Protein AF-U2JGI6-F1 (afdb_monomer_lite)

Structure (mmCIF, N/CA/C/O backbone):
data_AF-U2JGI6-F1
#
_entry.id   AF-U2JGI6-F1
#
loop_
_atom_site.group_PDB
_atom_site.id
_atom_site.type_symbol
_atom_site.label_atom_id
_atom_site.label_alt_id
_atom_site.label_comp_id
_atom_site.label_asym_id
_atom_site.label_entity_id
_atom_site.label_seq_id
_atom_site.pdbx_PDB_ins_code
_atom_site.Cartn_x
_atom_site.Cartn_y
_atom_site.Cartn_z
_atom_site.occupancy
_atom_site.B_iso_or_equiv
_atom_site.auth_seq_id
_atom_site.auth_comp_id
_atom_site.auth_asym_id
_atom_site.auth_atom_id
_atom_site.pdbx_PDB_model_num
ATOM 1 N N . MET A 1 1 ? 31.304 -10.655 -12.524 1.00 48.91 1 MET A N 1
ATOM 2 C CA . MET A 1 1 ? 30.645 -11.456 -13.574 1.00 48.91 1 MET A CA 1
ATOM 3 C C . MET A 1 1 ? 31.408 -12.776 -13.643 1.00 48.91 1 MET A C 1
ATOM 5 O O . MET A 1 1 ? 32.606 -12.716 -13.879 1.00 48.91 1 MET A O 1
ATOM 9 N N . ASN A 1 2 ? 30.787 -13.899 -13.256 1.00 45.78 2 ASN A N 1
ATOM 10 C CA . ASN A 1 2 ? 31.446 -15.215 -13.112 1.00 45.78 2 ASN A CA 1
ATOM 11 C C . ASN A 1 2 ? 32.119 -15.666 -14.423 1.00 45.78 2 ASN A C 1
ATOM 13 O O . ASN A 1 2 ? 31.578 -15.395 -15.493 1.00 45.78 2 ASN A O 1
ATOM 17 N N . ASP A 1 3 ? 33.240 -16.391 -14.326 1.00 56.19 3 ASP A N 1
ATOM 18 C CA . ASP A 1 3 ? 34.101 -16.811 -15.451 1.00 56.19 3 ASP A CA 1
ATOM 19 C C . ASP A 1 3 ? 33.355 -17.510 -16.606 1.00 56.19 3 ASP A C 1
ATOM 21 O O . ASP A 1 3 ? 33.698 -17.322 -17.769 1.00 56.19 3 ASP A O 1
ATOM 25 N N . ILE A 1 4 ? 32.246 -18.197 -16.317 1.00 52.03 4 ILE A N 1
ATOM 26 C CA . ILE A 1 4 ? 31.387 -18.854 -17.321 1.00 52.03 4 ILE A CA 1
ATOM 27 C C . ILE A 1 4 ? 30.806 -17.858 -18.343 1.00 52.03 4 ILE A C 1
ATOM 29 O O . ILE A 1 4 ? 30.692 -18.174 -19.526 1.00 52.03 4 ILE A O 1
ATOM 33 N N . PHE A 1 5 ? 30.456 -16.641 -17.916 1.00 56.78 5 PHE A N 1
ATOM 34 C CA . PHE A 1 5 ? 29.935 -15.619 -18.829 1.00 56.78 5 PHE A CA 1
ATOM 35 C C . PHE A 1 5 ? 31.037 -15.004 -19.696 1.00 56.78 5 PHE A C 1
ATOM 37 O O . PHE A 1 5 ? 30.767 -14.614 -20.828 1.00 56.78 5 PHE A O 1
ATOM 44 N N . ARG A 1 6 ? 32.282 -14.940 -19.204 1.00 59.41 6 ARG A N 1
ATOM 45 C CA . ARG A 1 6 ? 33.406 -14.392 -19.978 1.00 59.41 6 ARG A CA 1
ATOM 46 C C . ARG A 1 6 ? 33.794 -15.304 -21.135 1.00 59.41 6 ARG A C 1
ATOM 48 O O . ARG A 1 6 ? 33.971 -14.814 -22.246 1.00 59.41 6 ARG A O 1
ATOM 55 N N . ASP A 1 7 ? 33.850 -16.611 -20.897 1.00 66.38 7 ASP A N 1
ATOM 56 C CA . ASP A 1 7 ? 34.181 -17.584 -21.943 1.00 66.38 7 ASP A CA 1
ATOM 57 C C . ASP A 1 7 ? 33.092 -17.665 -23.021 1.00 66.38 7 ASP A C 1
ATOM 59 O O . ASP A 1 7 ? 33.406 -17.742 -24.208 1.00 66.38 7 ASP A O 1
ATOM 63 N N . PHE A 1 8 ? 31.817 -17.558 -22.629 1.00 67.56 8 PHE A N 1
ATOM 64 C CA . PHE A 1 8 ? 30.694 -17.480 -23.566 1.00 67.56 8 PHE A CA 1
ATOM 65 C C . PHE A 1 8 ? 30.725 -16.206 -24.419 1.00 67.56 8 PHE A C 1
ATOM 67 O O . PHE A 1 8 ? 30.423 -16.259 -25.605 1.00 67.56 8 PHE A O 1
ATOM 74 N N . LEU A 1 9 ? 31.101 -15.058 -23.852 1.00 66.50 9 LEU A N 1
ATOM 75 C CA . LEU A 1 9 ? 31.111 -13.796 -24.594 1.00 66.50 9 LEU A CA 1
ATOM 76 C C . LEU A 1 9 ? 32.284 -13.687 -25.581 1.00 66.50 9 LEU A C 1
ATOM 78 O O . LEU A 1 9 ? 32.187 -12.954 -26.560 1.00 66.50 9 LEU A O 1
ATOM 82 N N . ASN A 1 10 ? 33.375 -14.432 -25.379 1.00 74.38 10 ASN A N 1
ATOM 83 C CA . ASN A 1 10 ? 34.586 -14.349 -26.207 1.00 74.38 10 ASN A CA 1
ATOM 84 C C . ASN A 1 10 ? 34.422 -14.834 -27.658 1.00 74.38 10 ASN A C 1
ATOM 86 O O . ASN A 1 10 ? 35.287 -14.536 -28.481 1.00 74.38 10 ASN A O 1
ATOM 90 N N . VAL A 1 11 ? 33.341 -15.549 -27.990 1.00 83.25 11 VAL A N 1
ATOM 91 C CA . VAL A 1 11 ? 33.045 -15.965 -29.376 1.00 83.25 11 VAL A CA 1
ATOM 92 C C . VAL A 1 11 ? 32.307 -14.896 -30.189 1.00 83.25 11 VAL A C 1
ATOM 94 O O . VAL A 1 11 ? 32.128 -15.072 -31.391 1.00 83.25 11 VAL A O 1
ATOM 97 N N . PHE A 1 12 ? 31.895 -13.797 -29.552 1.00 82.69 12 PHE A N 1
ATOM 98 C CA . PHE A 1 12 ? 31.165 -12.698 -30.180 1.00 82.69 12 PHE A CA 1
ATOM 99 C C . PHE A 1 12 ? 32.084 -11.497 -30.447 1.00 82.69 12 PHE A C 1
ATOM 101 O O . PHE A 1 12 ? 33.061 -11.263 -29.727 1.00 82.69 12 PHE A O 1
ATOM 108 N N . SER A 1 13 ? 31.771 -10.712 -31.478 1.00 88.44 13 SER A N 1
ATOM 109 C CA . SER A 1 13 ? 32.401 -9.408 -31.709 1.00 88.44 13 SER A CA 1
ATOM 110 C C . SER A 1 13 ? 32.070 -8.424 -30.581 1.00 88.44 13 SER A C 1
ATOM 112 O O . SER A 1 13 ? 31.113 -8.614 -29.835 1.00 88.44 13 SER A O 1
ATOM 114 N N . ASP A 1 14 ? 32.841 -7.345 -30.443 1.00 86.81 14 ASP A N 1
ATOM 115 C CA . ASP A 1 14 ? 32.599 -6.361 -29.378 1.00 86.81 14 ASP A CA 1
ATOM 116 C C . ASP A 1 14 ? 31.241 -5.650 -29.521 1.00 86.81 14 ASP A C 1
ATOM 118 O O . ASP A 1 14 ? 30.612 -5.311 -28.519 1.00 86.81 14 ASP A O 1
ATOM 122 N N . GLU A 1 15 ? 30.748 -5.488 -30.753 1.00 88.38 15 GLU A N 1
ATOM 123 C CA . GLU A 1 15 ? 29.410 -4.952 -31.024 1.00 88.38 15 GLU A CA 1
ATOM 124 C C . GLU A 1 15 ? 28.310 -5.935 -30.590 1.00 88.38 15 GLU A C 1
ATOM 126 O O . GLU A 1 15 ? 27.363 -5.546 -29.906 1.00 88.38 15 GLU A O 1
ATOM 131 N N . GLU A 1 16 ? 28.471 -7.226 -30.896 1.00 88.00 16 GLU A N 1
ATOM 132 C CA . GLU A 1 16 ? 27.544 -8.280 -30.466 1.00 88.00 16 GLU A CA 1
ATOM 133 C C . GLU A 1 16 ? 27.558 -8.470 -28.946 1.00 88.00 16 GLU A C 1
ATOM 135 O O . GLU A 1 16 ? 26.495 -8.596 -28.342 1.00 88.00 16 GLU A O 1
ATOM 140 N N . LYS A 1 17 ? 28.735 -8.436 -28.304 1.00 85.81 17 LYS A N 1
ATOM 141 C CA . LYS A 1 17 ? 28.852 -8.474 -26.837 1.00 85.81 17 LYS A CA 1
ATOM 142 C C . LYS A 1 17 ? 28.074 -7.331 -26.204 1.00 85.81 17 LYS A C 1
ATOM 144 O O . LYS A 1 17 ? 27.278 -7.575 -25.303 1.00 85.81 17 LYS A O 1
ATOM 149 N N . LYS A 1 18 ? 28.260 -6.105 -26.706 1.00 85.81 18 LYS A N 1
ATOM 150 C CA . LYS A 1 18 ? 27.548 -4.925 -26.211 1.00 85.81 18 LYS A CA 1
ATOM 151 C C . LYS A 1 18 ? 26.035 -5.080 -26.367 1.00 85.81 18 LYS A C 1
ATOM 153 O O . LYS A 1 18 ? 25.302 -4.838 -25.415 1.00 85.81 18 LYS A O 1
ATOM 158 N N . TYR A 1 19 ? 25.572 -5.541 -27.529 1.00 89.12 19 TYR A N 1
ATOM 159 C CA . TYR A 1 19 ? 24.151 -5.803 -27.761 1.00 89.12 19 TYR A CA 1
ATOM 160 C C . TYR A 1 19 ? 23.586 -6.866 -26.802 1.00 89.12 19 TYR A C 1
ATOM 162 O O . TYR A 1 19 ? 22.518 -6.678 -26.219 1.00 89.12 19 TYR A O 1
ATOM 170 N N . ILE A 1 20 ? 24.305 -7.976 -26.608 1.00 87.12 20 ILE A N 1
ATOM 171 C CA . ILE A 1 20 ? 23.906 -9.060 -25.700 1.00 87.12 20 ILE A CA 1
ATOM 172 C C . ILE A 1 20 ? 23.849 -8.556 -24.253 1.00 87.12 20 ILE A C 1
ATOM 174 O O . ILE A 1 20 ? 22.875 -8.830 -23.551 1.00 87.12 20 ILE A O 1
ATOM 178 N N . GLU A 1 21 ? 24.854 -7.801 -23.808 1.00 85.38 21 GLU A N 1
ATOM 179 C CA . GLU A 1 21 ? 24.874 -7.188 -22.479 1.00 85.38 21 GLU A CA 1
ATOM 180 C C . GLU A 1 21 ? 23.684 -6.241 -22.288 1.00 85.38 21 GLU A C 1
ATOM 182 O O . GLU A 1 21 ? 22.946 -6.382 -21.311 1.00 85.38 21 GLU A O 1
ATOM 187 N N . GLU A 1 22 ? 23.432 -5.335 -23.237 1.00 88.25 22 GLU A N 1
ATOM 188 C CA . GLU A 1 22 ? 22.292 -4.413 -23.198 1.00 88.25 22 GLU A CA 1
ATOM 189 C C . GLU A 1 22 ? 20.952 -5.160 -23.129 1.00 88.25 22 GLU A C 1
ATOM 191 O O . GLU A 1 22 ? 20.100 -4.823 -22.303 1.00 88.25 22 GLU A O 1
ATOM 196 N N . ALA A 1 23 ? 20.773 -6.215 -23.929 1.00 89.69 23 ALA A N 1
ATOM 197 C CA . ALA A 1 23 ? 19.559 -7.027 -23.924 1.00 89.69 23 ALA A CA 1
ATOM 198 C C . ALA A 1 23 ? 19.354 -7.770 -22.591 1.00 89.69 23 ALA A C 1
ATOM 200 O O . ALA A 1 23 ? 18.237 -7.821 -22.066 1.00 89.69 23 ALA A O 1
ATOM 201 N N . ILE A 1 24 ? 20.423 -8.330 -22.015 1.00 88.75 24 ILE A N 1
ATOM 202 C 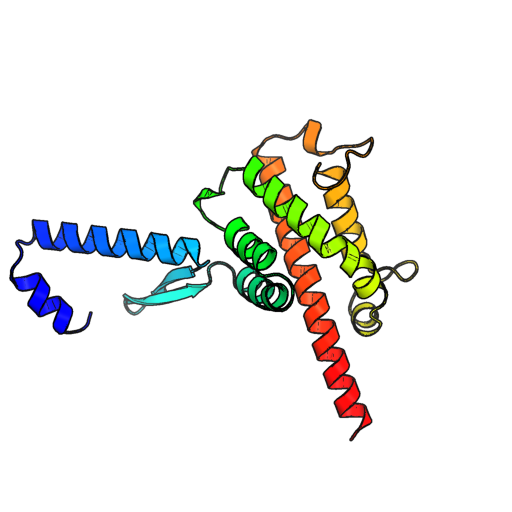CA . ILE A 1 24 ? 20.375 -9.003 -20.712 1.00 88.75 24 ILE A CA 1
ATOM 203 C C . ILE A 1 24 ? 20.013 -8.000 -19.616 1.00 88.75 24 ILE A C 1
ATOM 205 O O . ILE A 1 24 ? 19.066 -8.241 -18.866 1.00 88.75 24 ILE A O 1
ATOM 209 N N . PHE A 1 25 ? 20.712 -6.866 -19.534 1.00 87.75 25 PHE A N 1
ATOM 210 C CA . PHE A 1 25 ? 20.436 -5.849 -18.519 1.00 87.75 25 PHE A CA 1
ATOM 211 C C . PHE A 1 25 ? 19.039 -5.252 -18.669 1.00 87.75 25 PHE A C 1
ATOM 213 O O . PHE A 1 25 ? 18.362 -5.049 -17.664 1.00 87.75 25 PHE A O 1
ATOM 220 N N . HIS A 1 26 ? 18.564 -5.035 -19.897 1.00 89.19 26 HIS A N 1
ATOM 221 C CA . HIS A 1 26 ? 17.192 -4.603 -20.149 1.00 89.19 26 HIS A CA 1
ATOM 222 C C . HIS A 1 26 ? 16.170 -5.590 -19.566 1.00 89.19 26 HIS A C 1
ATOM 224 O O . HIS A 1 26 ? 15.260 -5.188 -18.839 1.00 89.19 26 HIS A O 1
ATOM 230 N N . ASN A 1 27 ? 16.342 -6.889 -19.830 1.00 90.12 27 ASN A N 1
ATOM 231 C CA . ASN A 1 27 ? 15.447 -7.924 -19.314 1.00 90.12 27 ASN A CA 1
ATOM 232 C C . ASN A 1 27 ? 15.512 -8.050 -17.788 1.00 90.12 27 ASN A C 1
ATOM 234 O O . ASN A 1 27 ? 14.472 -8.201 -17.146 1.00 90.12 27 ASN A O 1
ATOM 238 N N . ILE A 1 28 ? 16.711 -7.961 -17.202 1.00 89.31 28 ILE A N 1
ATOM 239 C CA . ILE A 1 28 ? 16.873 -7.983 -15.746 1.00 89.31 28 ILE A CA 1
ATOM 240 C C . ILE A 1 28 ? 16.177 -6.772 -15.128 1.00 89.31 28 ILE A C 1
ATOM 242 O O . ILE A 1 28 ? 15.363 -6.957 -14.232 1.00 89.31 28 ILE A O 1
ATOM 246 N N . ASN A 1 29 ? 16.419 -5.560 -15.633 1.00 88.31 29 ASN A N 1
ATOM 247 C CA . ASN A 1 29 ? 15.771 -4.347 -15.128 1.00 88.31 29 ASN A CA 1
ATOM 248 C C . ASN A 1 29 ? 14.246 -4.463 -15.175 1.00 88.31 29 ASN A C 1
ATOM 250 O O . ASN A 1 29 ? 13.586 -4.191 -14.179 1.00 88.31 29 ASN A O 1
ATOM 254 N N . LYS A 1 30 ? 13.690 -4.988 -16.273 1.00 86.56 30 LYS A N 1
ATOM 255 C CA . LYS A 1 30 ? 12.250 -5.241 -16.383 1.00 86.56 30 LYS A CA 1
ATOM 256 C C . LYS A 1 30 ? 11.736 -6.225 -15.324 1.00 86.56 30 LYS A C 1
ATOM 258 O O . LYS A 1 30 ? 10.647 -6.038 -14.791 1.00 86.56 30 LYS A O 1
ATOM 263 N N . PHE A 1 31 ? 12.489 -7.280 -15.011 1.00 87.25 31 PHE A N 1
ATOM 264 C CA . PHE A 1 31 ? 12.118 -8.228 -13.955 1.00 87.25 31 PHE A CA 1
ATOM 265 C C . PHE A 1 31 ? 12.215 -7.606 -12.554 1.00 87.25 31 PHE A C 1
ATOM 267 O O . PHE A 1 31 ? 11.339 -7.819 -11.713 1.00 87.25 31 PHE A O 1
ATOM 274 N N . LEU A 1 32 ? 13.264 -6.823 -12.304 1.00 87.75 32 LEU A N 1
ATOM 275 C CA . LEU A 1 32 ? 13.437 -6.094 -11.051 1.00 87.75 32 LEU A CA 1
ATOM 276 C C . LEU A 1 32 ? 12.283 -5.106 -10.844 1.00 87.75 32 LEU A C 1
ATOM 278 O O . LEU A 1 32 ? 11.644 -5.117 -9.795 1.00 87.75 32 LEU A O 1
ATOM 282 N N . ASP A 1 33 ? 11.911 -4.366 -11.884 1.00 82.44 33 ASP A N 1
ATOM 283 C CA . ASP A 1 33 ? 10.766 -3.462 -11.874 1.00 82.44 33 ASP A CA 1
ATOM 284 C C . ASP A 1 33 ? 9.459 -4.163 -11.483 1.00 82.44 33 ASP A C 1
ATOM 286 O O . ASP A 1 33 ? 8.749 -3.684 -10.597 1.00 82.44 33 ASP A O 1
ATOM 290 N N . LEU A 1 34 ? 9.169 -5.315 -12.099 1.00 80.44 34 LEU A N 1
ATOM 291 C CA . LEU A 1 34 ? 7.982 -6.132 -11.812 1.00 80.44 34 LEU A CA 1
ATOM 292 C C . LEU A 1 34 ? 7.956 -6.685 -10.383 1.00 80.44 34 LEU A C 1
ATOM 294 O O . LEU A 1 34 ? 6.886 -7.001 -9.869 1.00 80.44 34 LEU A O 1
ATOM 298 N N . SER A 1 35 ? 9.118 -6.819 -9.748 1.00 81.06 35 SER A N 1
ATOM 299 C CA . SER A 1 35 ? 9.257 -7.379 -8.405 1.00 81.06 35 SER A CA 1
ATOM 300 C C . SER A 1 35 ? 9.500 -6.319 -7.328 1.00 81.06 35 SER A C 1
ATOM 302 O O . SER A 1 35 ? 9.808 -6.700 -6.205 1.00 81.06 35 SER A O 1
ATOM 304 N N . ASN A 1 36 ? 9.346 -5.019 -7.623 1.00 85.38 36 ASN A N 1
ATOM 305 C CA . ASN A 1 36 ? 9.638 -3.911 -6.695 1.00 85.38 36 ASN A CA 1
ATOM 306 C C . ASN A 1 36 ? 11.116 -3.865 -6.249 1.00 85.38 36 ASN A C 1
ATOM 308 O O . ASN A 1 36 ? 11.420 -3.494 -5.120 1.00 85.38 36 ASN A O 1
ATOM 312 N N . HIS A 1 37 ? 12.043 -4.224 -7.139 1.00 89.94 37 HIS A N 1
ATOM 313 C CA . HIS A 1 37 ? 13.487 -4.192 -6.902 1.00 89.94 37 HIS A CA 1
ATOM 314 C C . HIS A 1 37 ? 14.219 -3.300 -7.909 1.00 89.94 37 HIS A C 1
ATOM 316 O O . HIS A 1 37 ? 13.714 -3.015 -8.991 1.00 89.94 37 HIS A O 1
ATOM 322 N N . GLU A 1 38 ? 15.432 -2.877 -7.570 1.00 90.06 38 GLU A N 1
ATOM 323 C CA . GLU A 1 38 ? 16.325 -2.120 -8.447 1.00 90.06 38 GLU A CA 1
ATOM 324 C C . GLU A 1 38 ? 17.798 -2.441 -8.184 1.00 90.06 38 GLU A C 1
ATOM 326 O O . GLU A 1 38 ? 18.160 -3.016 -7.155 1.00 90.06 38 GLU A O 1
ATOM 331 N N . PHE A 1 39 ? 18.663 -2.060 -9.125 1.00 91.19 39 PHE A N 1
ATOM 332 C CA . PHE A 1 39 ? 20.104 -2.093 -8.907 1.00 91.19 39 PHE A CA 1
ATOM 333 C C . PHE A 1 39 ? 20.568 -0.863 -8.129 1.00 91.19 39 PHE A C 1
ATOM 335 O O . PHE A 1 39 ? 20.323 0.269 -8.538 1.00 91.19 39 PHE A O 1
ATOM 342 N N . LEU A 1 40 ? 21.353 -1.094 -7.080 1.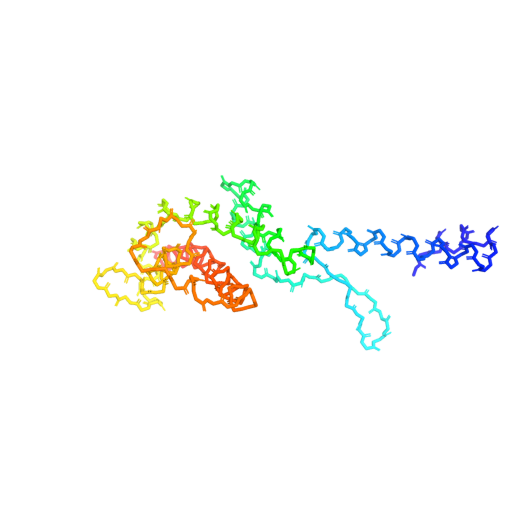00 90.00 40 LEU A N 1
ATOM 343 C CA . LEU A 1 40 ? 22.115 -0.066 -6.385 1.00 90.00 40 LEU A CA 1
ATOM 344 C C . LEU A 1 40 ? 23.607 -0.278 -6.650 1.00 90.00 40 LEU A C 1
ATOM 346 O O . LEU A 1 40 ? 24.160 -1.339 -6.348 1.00 90.00 40 LEU A O 1
ATOM 350 N N . THR A 1 41 ? 24.270 0.744 -7.186 1.00 91.44 41 THR A N 1
ATOM 351 C CA . THR A 1 41 ? 25.729 0.754 -7.338 1.00 91.44 41 THR A CA 1
ATOM 352 C C . THR A 1 41 ? 26.358 1.356 -6.088 1.00 91.44 41 THR A C 1
ATOM 354 O O . THR A 1 41 ? 26.141 2.523 -5.771 1.00 91.44 41 THR A O 1
ATOM 357 N N . LEU A 1 42 ? 27.143 0.556 -5.373 1.00 90.56 42 LEU A N 1
ATOM 358 C CA . LEU A 1 42 ? 27.900 0.996 -4.203 1.00 90.56 42 LEU A CA 1
ATOM 359 C C . LEU A 1 42 ? 29.111 1.837 -4.631 1.00 90.56 42 LEU A C 1
ATOM 361 O O . LEU A 1 42 ? 29.611 1.682 -5.743 1.00 90.56 42 LEU A O 1
ATOM 365 N N . GLU A 1 43 ? 29.679 2.621 -3.712 1.00 90.69 43 GLU A N 1
ATOM 366 C CA . GLU A 1 43 ? 30.910 3.402 -3.956 1.00 90.69 43 GLU A CA 1
ATOM 367 C C . GLU A 1 43 ? 32.075 2.541 -4.480 1.00 90.69 43 GLU A C 1
ATOM 369 O O . GLU A 1 43 ? 32.880 2.983 -5.291 1.00 90.69 43 GLU A O 1
ATOM 374 N N . SER A 1 44 ? 32.125 1.269 -4.068 1.00 89.56 44 SER A N 1
ATOM 375 C CA . SER A 1 44 ? 33.103 0.278 -4.547 1.00 89.56 44 SER A CA 1
ATOM 376 C C . SER A 1 44 ? 32.944 -0.143 -6.019 1.00 89.56 44 SER A C 1
ATOM 378 O O . SER A 1 44 ? 33.712 -0.976 -6.494 1.00 89.56 44 SER A O 1
ATOM 380 N N . GLY A 1 45 ? 31.917 0.341 -6.723 1.00 87.12 45 GLY A N 1
ATOM 381 C CA . GLY A 1 45 ? 31.542 -0.098 -8.070 1.00 87.12 45 GLY A CA 1
ATOM 382 C C . GLY A 1 45 ? 30.791 -1.435 -8.113 1.00 87.12 45 GLY A C 1
ATOM 383 O O . GLY A 1 45 ? 30.362 -1.873 -9.178 1.00 87.12 45 GLY A O 1
ATOM 384 N N . ARG A 1 46 ? 30.600 -2.103 -6.966 1.00 86.50 46 ARG A N 1
ATOM 385 C CA . ARG A 1 46 ? 29.785 -3.320 -6.865 1.00 86.50 46 ARG A CA 1
ATOM 386 C C . ARG A 1 46 ? 28.302 -2.975 -6.974 1.00 86.50 46 ARG A C 1
ATOM 388 O O . ARG A 1 46 ? 27.835 -2.069 -6.290 1.00 86.50 46 ARG A O 1
ATOM 395 N N . GLN A 1 47 ? 27.567 -3.754 -7.756 1.00 88.12 47 GLN A N 1
ATOM 396 C CA . GLN A 1 47 ? 26.112 -3.664 -7.839 1.00 88.12 47 GLN A CA 1
ATOM 397 C C . GLN A 1 47 ? 25.455 -4.683 -6.907 1.00 88.12 47 GLN A C 1
ATOM 399 O O . GLN A 1 47 ? 25.896 -5.832 -6.825 1.00 88.12 47 GLN A O 1
ATOM 404 N N . ILE A 1 48 ? 24.403 -4.259 -6.214 1.00 91.31 48 ILE A N 1
ATOM 405 C CA . ILE A 1 48 ? 23.501 -5.123 -5.446 1.00 91.31 48 ILE A CA 1
ATOM 406 C C . ILE A 1 48 ? 22.062 -4.887 -5.906 1.00 91.31 48 ILE A C 1
ATOM 408 O O . ILE A 1 48 ? 21.770 -3.853 -6.502 1.00 91.31 48 ILE A O 1
ATOM 412 N N . ILE A 1 49 ? 21.177 -5.843 -5.641 1.00 90.69 49 ILE A N 1
ATOM 413 C CA . ILE A 1 49 ? 19.740 -5.692 -5.876 1.00 90.69 49 ILE A CA 1
ATOM 414 C C . ILE A 1 49 ? 19.091 -5.337 -4.538 1.00 90.69 49 ILE A C 1
ATOM 416 O O . ILE A 1 49 ? 19.339 -6.020 -3.544 1.00 90.69 49 ILE A O 1
ATOM 420 N N . VAL A 1 50 ? 18.297 -4.271 -4.517 1.00 87.69 50 VAL A N 1
ATOM 421 C CA . VAL A 1 50 ? 17.574 -3.781 -3.334 1.00 87.69 50 VAL A CA 1
ATOM 422 C C . VAL A 1 50 ? 16.097 -3.602 -3.654 1.00 87.69 50 VAL A C 1
ATOM 424 O O . VAL A 1 50 ? 15.726 -3.500 -4.820 1.00 87.69 50 VAL A O 1
ATOM 427 N N . GLU A 1 51 ? 15.251 -3.570 -2.631 1.00 87.75 51 GLU A N 1
ATOM 428 C CA . GLU A 1 51 ? 13.836 -3.241 -2.790 1.00 87.75 51 GLU A CA 1
ATOM 429 C C . GLU A 1 51 ? 13.663 -1.736 -3.026 1.00 87.75 51 GLU A C 1
ATOM 431 O O . GLU A 1 51 ? 14.225 -0.921 -2.294 1.00 87.75 51 GLU A O 1
ATOM 436 N N . LYS A 1 52 ? 12.842 -1.362 -4.010 1.00 86.00 52 LYS A N 1
ATOM 437 C CA . LYS A 1 52 ? 12.506 0.040 -4.307 1.00 86.00 52 LYS A CA 1
ATOM 438 C C . LYS A 1 52 ? 11.688 0.678 -3.192 1.00 86.00 52 LYS A C 1
ATOM 440 O O . LYS A 1 52 ? 11.863 1.846 -2.860 1.00 86.00 52 LYS A O 1
ATOM 445 N N . ASN A 1 53 ? 10.754 -0.089 -2.634 1.00 87.56 53 ASN A N 1
ATOM 446 C CA . ASN A 1 53 ? 9.905 0.340 -1.531 1.00 87.56 53 ASN A CA 1
ATOM 447 C C . ASN A 1 53 ? 9.727 -0.818 -0.551 1.00 87.56 53 ASN A C 1
ATOM 449 O O . ASN A 1 53 ? 8.891 -1.694 -0.776 1.00 87.56 53 ASN A O 1
ATOM 453 N N . VAL A 1 54 ? 10.498 -0.784 0.536 1.00 89.12 54 VAL A N 1
ATOM 454 C CA . VAL A 1 54 ? 10.509 -1.843 1.554 1.00 89.12 54 VAL A CA 1
ATOM 455 C C . VAL A 1 54 ? 9.126 -2.064 2.170 1.00 89.12 54 VAL A C 1
ATOM 457 O O . VAL A 1 54 ? 8.684 -3.198 2.333 1.00 89.12 54 VAL A O 1
ATOM 460 N N . TYR A 1 55 ? 8.377 -0.987 2.415 1.00 91.56 55 TYR A N 1
ATOM 461 C CA . TYR A 1 55 ? 7.032 -1.079 2.981 1.00 91.56 55 TYR A CA 1
ATOM 462 C C . TYR A 1 55 ? 6.061 -1.810 2.053 1.00 91.56 55 TYR A C 1
ATOM 464 O O . TYR A 1 55 ? 5.231 -2.585 2.518 1.00 91.56 55 TYR A O 1
ATOM 472 N N . ALA A 1 56 ? 6.163 -1.598 0.738 1.00 92.19 56 ALA A N 1
ATOM 473 C CA . ALA A 1 56 ? 5.324 -2.304 -0.226 1.00 92.19 56 ALA A CA 1
ATOM 474 C C . ALA A 1 56 ? 5.635 -3.808 -0.253 1.00 92.19 56 ALA A C 1
ATOM 476 O O . ALA A 1 56 ? 4.711 -4.620 -0.316 1.00 92.19 56 ALA A O 1
ATOM 477 N N . SER A 1 57 ? 6.909 -4.190 -0.141 1.00 92.00 57 SER A N 1
ATOM 478 C CA . SER A 1 57 ? 7.310 -5.597 -0.049 1.00 92.00 57 SER A CA 1
ATOM 479 C C . SER A 1 57 ? 6.777 -6.253 1.226 1.00 92.00 57 SER A C 1
ATOM 481 O O . SER A 1 57 ? 6.163 -7.319 1.159 1.00 92.00 57 SER A O 1
ATOM 483 N N . GLU A 1 58 ? 6.947 -5.607 2.382 1.00 93.25 58 GLU A N 1
ATOM 484 C CA . GLU A 1 58 ? 6.453 -6.118 3.666 1.00 93.25 58 GLU A CA 1
ATOM 485 C C . GLU A 1 58 ? 4.927 -6.244 3.679 1.00 93.25 58 GLU A C 1
ATOM 487 O O . GLU A 1 58 ? 4.384 -7.289 4.048 1.00 93.25 58 GLU A O 1
ATOM 492 N N . VAL A 1 59 ? 4.218 -5.210 3.220 1.00 94.88 59 VAL A N 1
ATOM 493 C CA . VAL A 1 59 ? 2.755 -5.230 3.120 1.00 94.88 59 VAL A CA 1
ATOM 494 C C . VAL A 1 59 ? 2.290 -6.309 2.153 1.00 94.88 59 VAL A C 1
ATOM 496 O O . VAL A 1 59 ? 1.359 -7.041 2.484 1.00 94.88 59 VAL A O 1
ATOM 499 N N . SER A 1 60 ? 2.947 -6.474 1.002 1.00 93.81 60 SER A N 1
ATOM 500 C CA . SER A 1 60 ? 2.621 -7.551 0.064 1.00 93.81 60 SER A CA 1
ATOM 501 C C . SER A 1 60 ? 2.748 -8.919 0.735 1.00 93.81 60 SER A C 1
ATOM 503 O O . SER A 1 60 ? 1.825 -9.725 0.653 1.00 93.81 60 SER A O 1
ATOM 505 N N . GLN A 1 61 ? 3.817 -9.165 1.498 1.00 93.81 61 GLN A N 1
ATOM 506 C CA . GLN A 1 61 ? 3.991 -10.420 2.238 1.00 93.81 61 GLN A CA 1
ATOM 507 C C . GLN A 1 61 ? 2.937 -10.626 3.337 1.00 93.81 61 GLN A C 1
ATOM 509 O O . GLN A 1 61 ? 2.513 -11.760 3.578 1.00 93.81 61 GLN A O 1
ATOM 514 N N . ILE A 1 62 ? 2.504 -9.560 4.019 1.00 94.19 62 ILE A N 1
ATOM 515 C CA . ILE A 1 62 ? 1.419 -9.623 5.010 1.00 94.19 62 ILE A CA 1
ATOM 516 C C . ILE A 1 62 ? 0.107 -10.006 4.320 1.00 94.19 62 ILE A C 1
ATOM 518 O O . ILE A 1 62 ? -0.538 -10.971 4.730 1.00 94.19 62 ILE A O 1
ATOM 522 N N . VAL A 1 63 ? -0.258 -9.285 3.258 1.00 93.88 63 VAL A N 1
ATOM 523 C CA . VAL A 1 63 ? -1.502 -9.489 2.504 1.00 93.88 63 VAL A CA 1
ATOM 524 C C . VAL A 1 63 ? -1.498 -10.842 1.791 1.00 93.88 63 VAL A C 1
ATOM 526 O O . VAL A 1 63 ? -2.529 -11.500 1.734 1.00 93.88 63 VAL A O 1
ATOM 529 N N . PHE A 1 64 ? -0.344 -11.338 1.337 1.00 94.56 64 PHE A N 1
ATOM 530 C CA . PHE A 1 64 ? -0.215 -12.635 0.661 1.00 94.56 64 PHE A CA 1
ATOM 531 C C . PHE A 1 64 ? -0.747 -13.799 1.506 1.00 94.56 64 PHE A C 1
ATOM 533 O O . PHE A 1 64 ? -1.278 -14.767 0.964 1.00 94.56 64 PHE A O 1
ATOM 540 N N . LYS A 1 65 ? -0.652 -13.694 2.838 1.00 91.81 65 LYS A N 1
ATOM 541 C CA . LYS A 1 65 ? -1.145 -14.717 3.774 1.00 91.81 65 LYS A CA 1
ATOM 542 C C . LYS A 1 65 ? -2.664 -14.899 3.714 1.00 91.81 65 LYS A C 1
ATOM 544 O O . LYS A 1 65 ? -3.149 -15.960 4.097 1.00 91.81 65 LYS A O 1
ATOM 549 N N . THR A 1 66 ? -3.404 -13.881 3.277 1.00 91.56 66 THR A N 1
ATOM 550 C CA . THR A 1 66 ? -4.875 -13.865 3.267 1.00 91.56 66 THR A CA 1
ATOM 551 C C . THR A 1 66 ? -5.451 -13.690 1.863 1.00 91.56 66 THR A C 1
ATOM 553 O O . THR A 1 66 ? -6.508 -14.245 1.570 1.00 91.56 66 THR A O 1
ATOM 556 N N . ASN A 1 67 ? -4.772 -12.949 0.983 1.00 93.38 67 ASN A N 1
ATOM 557 C CA . ASN A 1 67 ? -5.214 -12.664 -0.375 1.00 93.38 67 ASN A CA 1
ATOM 558 C C . ASN A 1 67 ? -4.031 -12.404 -1.332 1.00 93.38 67 ASN A C 1
ATOM 560 O O . ASN A 1 67 ? -3.466 -11.313 -1.392 1.00 93.38 67 ASN A O 1
ATOM 564 N N . ILE A 1 68 ? -3.699 -13.402 -2.154 1.00 93.44 68 ILE A N 1
ATOM 565 C CA . ILE A 1 68 ? -2.616 -13.307 -3.146 1.00 93.44 68 ILE A CA 1
ATOM 566 C C . ILE A 1 68 ? -2.851 -12.223 -4.212 1.00 93.44 68 ILE A C 1
ATOM 568 O O . ILE A 1 68 ? -1.896 -11.605 -4.676 1.00 93.44 68 ILE A O 1
ATOM 572 N N . GLN A 1 69 ? -4.103 -11.972 -4.608 1.00 93.25 69 GLN A N 1
ATOM 573 C CA . GLN A 1 69 ? -4.413 -11.005 -5.666 1.00 93.25 69 GLN A CA 1
ATOM 574 C C . GLN A 1 69 ? -4.174 -9.572 -5.188 1.00 93.25 69 GLN A C 1
ATOM 576 O O . GLN A 1 69 ? -3.580 -8.774 -5.911 1.00 93.25 69 GLN A O 1
ATOM 581 N N . GLU A 1 70 ? -4.572 -9.260 -3.955 1.00 93.94 70 GLU A N 1
ATOM 582 C CA . GLU A 1 70 ? -4.312 -7.946 -3.359 1.00 93.94 70 GLU A CA 1
ATOM 583 C C . GLU A 1 70 ? -2.825 -7.751 -3.053 1.00 93.94 70 GLU A C 1
ATOM 585 O O . GLU A 1 70 ? -2.294 -6.665 -3.269 1.00 93.94 70 GLU A O 1
ATOM 590 N N . ALA A 1 71 ? -2.113 -8.812 -2.662 1.00 93.06 71 ALA A N 1
ATOM 591 C CA . ALA A 1 71 ? -0.665 -8.761 -2.468 1.00 93.06 71 ALA A CA 1
ATOM 592 C C . ALA A 1 71 ? 0.089 -8.368 -3.750 1.00 93.06 71 ALA A C 1
ATOM 594 O O . ALA A 1 71 ? 1.044 -7.591 -3.691 1.00 93.06 71 ALA A O 1
ATOM 595 N N . ILE A 1 72 ? -0.351 -8.871 -4.909 1.00 90.94 72 ILE A N 1
ATOM 596 C CA . ILE A 1 72 ? 0.214 -8.490 -6.211 1.00 90.94 72 ILE A CA 1
ATOM 597 C C . ILE A 1 72 ? -0.084 -7.019 -6.514 1.00 90.94 72 ILE A C 1
ATOM 599 O O . ILE A 1 72 ? 0.818 -6.298 -6.931 1.00 90.94 72 ILE A O 1
ATOM 603 N N . LYS A 1 73 ? -1.310 -6.548 -6.253 1.00 93.12 73 LYS A N 1
ATOM 604 C CA . LYS A 1 73 ? -1.705 -5.147 -6.484 1.00 93.12 73 LYS A CA 1
ATOM 605 C C . LYS A 1 73 ? -0.897 -4.151 -5.649 1.00 93.12 73 LYS A C 1
ATOM 607 O O . LYS A 1 73 ? -0.591 -3.070 -6.141 1.00 93.12 73 LYS A O 1
ATOM 612 N N . VAL A 1 74 ? -0.507 -4.523 -4.426 1.00 92.75 74 VAL A N 1
ATOM 613 C CA . VAL A 1 74 ? 0.423 -3.728 -3.603 1.00 92.75 74 VAL A CA 1
ATOM 614 C C . VAL A 1 74 ? 1.743 -3.505 -4.349 1.00 92.75 74 VAL A C 1
ATOM 616 O O . VAL A 1 74 ? 2.181 -2.371 -4.502 1.00 92.75 74 VAL A O 1
ATOM 619 N N . LEU A 1 75 ? 2.360 -4.562 -4.883 1.00 90.75 75 LEU A N 1
ATOM 620 C CA . LEU A 1 75 ? 3.607 -4.421 -5.647 1.00 90.75 75 LEU A CA 1
ATOM 621 C C . LEU A 1 75 ? 3.386 -3.666 -6.963 1.00 90.75 75 LEU A C 1
ATOM 623 O O . LEU A 1 75 ? 4.211 -2.844 -7.360 1.00 90.75 75 LEU A O 1
ATOM 627 N N . GLU A 1 76 ? 2.253 -3.918 -7.616 1.00 89.31 76 GLU A N 1
ATOM 628 C CA . GLU A 1 76 ? 1.901 -3.309 -8.891 1.00 89.31 76 GLU A CA 1
ATOM 629 C C . GLU A 1 76 ? 1.738 -1.788 -8.791 1.00 89.31 76 GLU A C 1
ATOM 631 O O . GLU A 1 76 ? 2.113 -1.082 -9.725 1.00 89.31 76 GLU A O 1
ATOM 636 N N . TYR A 1 77 ? 1.233 -1.252 -7.675 1.00 89.69 77 TYR A N 1
ATOM 637 C CA . TYR A 1 77 ? 1.032 0.193 -7.524 1.00 89.69 77 TYR A CA 1
ATOM 638 C C . TYR A 1 77 ? 2.322 0.991 -7.784 1.00 89.69 77 TYR A C 1
ATOM 640 O O . TYR A 1 77 ? 2.312 1.975 -8.523 1.00 89.69 77 TYR A O 1
ATOM 648 N N . ASN A 1 78 ? 3.446 0.516 -7.238 1.00 78.88 78 ASN A N 1
ATOM 649 C CA . ASN A 1 78 ? 4.765 1.145 -7.368 1.00 78.88 78 ASN A CA 1
ATOM 650 C C . ASN A 1 78 ? 5.491 0.803 -8.682 1.00 78.88 78 ASN A C 1
ATOM 652 O O . ASN A 1 78 ? 6.632 1.227 -8.891 1.00 78.88 78 ASN A O 1
ATOM 656 N N . HIS A 1 79 ? 4.874 0.024 -9.571 1.00 75.69 79 HIS A N 1
ATOM 657 C CA . HIS A 1 79 ? 5.485 -0.345 -10.839 1.00 75.69 79 HIS A CA 1
ATOM 658 C C . HIS A 1 79 ? 5.690 0.895 -11.723 1.00 75.69 79 HIS A C 1
ATOM 660 O O . HIS A 1 79 ? 4.773 1.694 -11.910 1.00 75.69 79 HIS A O 1
ATOM 666 N N . PHE A 1 80 ? 6.876 1.050 -12.325 1.00 69.12 80 PHE A N 1
ATOM 667 C CA . PHE A 1 80 ? 7.224 2.266 -13.079 1.00 69.12 80 PHE A CA 1
ATOM 668 C C . PHE A 1 80 ? 6.247 2.563 -14.228 1.00 69.12 80 PHE A C 1
ATOM 670 O O . PHE A 1 80 ? 5.991 3.728 -14.523 1.00 69.12 80 PHE A O 1
ATOM 677 N N . ALA A 1 81 ? 5.673 1.525 -14.853 1.00 65.81 81 ALA A N 1
ATOM 678 C CA . ALA A 1 81 ? 4.707 1.693 -15.941 1.00 65.81 81 ALA A CA 1
ATOM 679 C C . ALA A 1 81 ? 3.370 2.301 -15.478 1.00 65.81 81 ALA A C 1
ATOM 681 O O . ALA A 1 81 ? 2.563 2.691 -16.318 1.00 65.81 81 ALA A O 1
ATOM 682 N N . ASN A 1 82 ? 3.140 2.393 -14.164 1.00 77.50 82 ASN A N 1
ATOM 683 C CA . ASN A 1 82 ? 1.967 3.043 -13.590 1.00 77.50 82 ASN A CA 1
ATOM 684 C C . ASN A 1 82 ? 2.197 4.522 -13.253 1.00 77.50 82 ASN A C 1
ATOM 686 O O . ASN A 1 82 ? 1.253 5.204 -12.859 1.00 77.50 82 ASN A O 1
ATOM 690 N N . LYS A 1 83 ? 3.414 5.052 -13.445 1.00 79.94 83 LYS A N 1
ATOM 691 C CA . LYS A 1 83 ? 3.670 6.492 -13.331 1.00 79.94 83 LYS A CA 1
ATOM 692 C C . LYS A 1 83 ? 2.880 7.245 -14.405 1.00 79.94 83 LYS A C 1
ATOM 694 O O . LYS A 1 83 ? 3.026 6.951 -15.589 1.00 79.94 83 LYS A O 1
ATOM 699 N N . GLY A 1 84 ? 2.044 8.194 -13.993 1.00 82.00 84 GLY A N 1
ATOM 700 C CA . GLY A 1 84 ? 1.099 8.895 -14.864 1.00 82.00 84 GLY A CA 1
ATOM 701 C C . GLY A 1 84 ? -0.123 8.066 -15.283 1.00 82.00 84 GLY A C 1
ATOM 702 O O . GLY A 1 84 ? -0.989 8.578 -15.987 1.00 82.00 84 GLY A O 1
ATOM 703 N N . ASN A 1 85 ? -0.243 6.800 -14.859 1.00 89.88 85 ASN A N 1
ATOM 704 C CA . ASN A 1 85 ? -1.406 5.956 -15.149 1.00 89.88 85 ASN A CA 1
ATOM 705 C C . ASN A 1 85 ? -2.429 6.036 -14.006 1.00 89.88 85 ASN A C 1
ATOM 707 O O . ASN A 1 85 ? -2.580 5.115 -13.196 1.00 89.88 85 ASN A O 1
ATOM 711 N N . ILE A 1 86 ? -3.123 7.170 -13.941 1.00 90.75 86 ILE A N 1
ATOM 712 C CA . ILE A 1 86 ? -4.075 7.499 -12.869 1.00 90.75 86 ILE A CA 1
ATOM 713 C C . ILE A 1 86 ? -5.211 6.479 -12.793 1.00 90.75 86 ILE A C 1
ATOM 715 O O . ILE A 1 86 ? -5.586 6.059 -11.701 1.00 90.75 86 ILE A O 1
ATOM 719 N N . GLU A 1 87 ? -5.724 6.031 -13.940 1.00 90.69 87 GLU A N 1
ATOM 720 C CA . GLU A 1 87 ? -6.799 5.039 -13.998 1.00 90.69 87 GLU A CA 1
ATOM 721 C C . GLU A 1 87 ? -6.370 3.712 -13.359 1.00 90.69 87 GLU A C 1
ATOM 723 O O . GLU A 1 87 ? -7.096 3.175 -12.519 1.00 90.69 87 GLU A O 1
ATOM 728 N N . ARG A 1 88 ? -5.160 3.214 -13.663 1.00 92.81 88 ARG A N 1
ATOM 729 C CA . ARG A 1 88 ? -4.664 1.972 -13.055 1.00 92.81 88 ARG A CA 1
ATOM 730 C C . ARG A 1 88 ? -4.400 2.125 -11.559 1.00 92.81 88 ARG A C 1
ATOM 732 O O . ARG A 1 88 ? -4.773 1.244 -10.783 1.00 92.81 88 ARG A O 1
ATOM 739 N N . LYS A 1 89 ? -3.814 3.252 -11.137 1.00 93.81 89 LYS A N 1
ATOM 740 C CA . LYS A 1 89 ? -3.636 3.581 -9.712 1.00 93.81 89 LYS A CA 1
ATOM 741 C C . LYS A 1 89 ? -4.981 3.611 -8.978 1.00 93.81 89 LYS A C 1
ATOM 743 O O . LYS A 1 89 ? -5.099 3.024 -7.902 1.00 93.81 89 LYS A O 1
ATOM 748 N N . ARG A 1 90 ? -6.019 4.193 -9.590 1.00 93.31 90 ARG A N 1
ATOM 749 C CA . ARG A 1 90 ? -7.388 4.223 -9.051 1.00 93.31 90 ARG A CA 1
ATOM 750 C C . ARG A 1 90 ? -7.966 2.824 -8.862 1.00 93.31 90 ARG A C 1
ATOM 752 O O . ARG A 1 90 ? -8.534 2.537 -7.812 1.00 93.31 90 ARG A O 1
ATOM 759 N N . GLU A 1 91 ? -7.841 1.956 -9.865 1.00 93.81 91 GLU A N 1
ATOM 760 C CA . GLU A 1 91 ? -8.326 0.570 -9.796 1.00 93.81 91 GLU A CA 1
ATOM 761 C C . GLU A 1 91 ? -7.664 -0.215 -8.662 1.00 93.81 91 GLU A C 1
ATOM 763 O O . GLU A 1 91 ? -8.349 -0.912 -7.909 1.00 93.81 91 GLU A O 1
ATOM 768 N N . ILE A 1 92 ? -6.343 -0.078 -8.520 1.00 94.94 92 ILE A N 1
ATOM 769 C CA . ILE A 1 92 ? -5.586 -0.711 -7.439 1.00 94.94 92 ILE A CA 1
ATOM 770 C C . ILE A 1 92 ? -6.068 -0.189 -6.083 1.00 94.94 92 ILE A C 1
ATOM 772 O O . ILE A 1 92 ? -6.418 -0.986 -5.216 1.00 94.94 92 ILE A O 1
ATOM 776 N N . LEU A 1 93 ? -6.151 1.131 -5.906 1.00 95.69 93 LEU A N 1
ATOM 777 C CA . LEU A 1 93 ? -6.590 1.735 -4.648 1.00 95.69 93 LEU A CA 1
ATOM 778 C C . LEU A 1 93 ? -8.021 1.358 -4.271 1.00 95.69 93 LEU A C 1
ATOM 780 O O . LEU A 1 93 ? -8.288 1.081 -3.106 1.00 95.69 93 LEU A O 1
ATOM 784 N N . LYS A 1 94 ? -8.935 1.306 -5.241 1.00 94.50 94 LYS A N 1
ATOM 785 C CA . LYS A 1 94 ? -10.304 0.832 -5.016 1.00 94.50 94 LYS A CA 1
ATOM 786 C C . LYS A 1 94 ? -10.314 -0.602 -4.494 1.00 94.50 94 LYS A C 1
ATOM 788 O O . LYS A 1 94 ? -10.992 -0.902 -3.519 1.00 94.50 94 LYS A O 1
ATOM 793 N N . SER A 1 95 ? -9.513 -1.466 -5.108 1.00 94.88 95 SER A N 1
ATOM 794 C CA . SER A 1 95 ? -9.379 -2.850 -4.671 1.00 94.88 95 SER A CA 1
ATOM 795 C C . SER A 1 95 ? -8.834 -2.972 -3.245 1.00 94.88 95 SER A C 1
ATOM 797 O O . SER A 1 95 ? -9.375 -3.718 -2.429 1.00 94.88 95 SER A O 1
ATOM 799 N N . LEU A 1 96 ? -7.805 -2.186 -2.916 1.00 95.19 96 LEU A N 1
ATOM 800 C CA . LEU A 1 96 ? -7.236 -2.150 -1.570 1.00 95.19 96 LEU A CA 1
ATOM 801 C C . LEU A 1 96 ? -8.223 -1.576 -0.542 1.00 95.19 96 LEU A C 1
ATOM 803 O O . LEU A 1 96 ? -8.252 -2.042 0.598 1.00 95.19 96 LEU A O 1
ATOM 807 N N . ALA A 1 97 ? -9.070 -0.619 -0.935 1.00 94.31 97 ALA A N 1
ATOM 808 C CA . ALA A 1 97 ? -10.143 -0.099 -0.093 1.00 94.31 97 ALA A CA 1
ATOM 809 C C . ALA A 1 97 ? -11.179 -1.183 0.240 1.00 94.31 97 ALA A C 1
ATOM 811 O O . ALA A 1 97 ? -11.582 -1.310 1.398 1.00 94.31 97 ALA A O 1
ATOM 812 N N . ASP A 1 98 ? -11.579 -1.976 -0.758 1.00 93.31 98 ASP A N 1
ATOM 813 C CA . ASP A 1 98 ? -12.509 -3.095 -0.584 1.00 93.31 98 ASP A CA 1
ATOM 814 C C . ASP A 1 98 ? -11.901 -4.193 0.307 1.00 93.31 98 ASP A C 1
ATOM 816 O O . ASP A 1 98 ? -12.589 -4.753 1.161 1.00 93.31 98 ASP A O 1
ATOM 820 N N . TYR A 1 99 ? -10.596 -4.454 0.172 1.00 93.56 99 TYR A N 1
ATOM 821 C CA . TYR A 1 99 ? -9.850 -5.362 1.048 1.00 93.56 99 TYR A CA 1
ATOM 822 C C . TYR A 1 99 ? -9.773 -4.863 2.501 1.00 93.56 99 TYR A C 1
ATOM 824 O O . TYR A 1 99 ? -9.925 -5.650 3.437 1.00 93.56 99 TYR A O 1
ATOM 832 N N . LEU A 1 100 ? -9.542 -3.562 2.706 1.00 93.19 100 LEU A N 1
ATOM 833 C CA . LEU A 1 100 ? -9.406 -2.965 4.037 1.00 93.19 100 LEU A CA 1
ATOM 834 C C . LEU A 1 100 ? -10.735 -2.778 4.769 1.00 93.19 100 LEU A C 1
ATOM 836 O O . LEU A 1 100 ? -10.744 -2.752 6.001 1.00 93.19 100 LEU A O 1
ATOM 840 N N . GLU A 1 101 ? -11.848 -2.628 4.056 1.00 91.62 101 GLU A N 1
ATOM 841 C CA . GLU A 1 101 ? -13.150 -2.369 4.673 1.00 91.62 101 GLU A CA 1
ATOM 842 C C . GLU A 1 101 ? -13.551 -3.389 5.755 1.00 91.62 101 GLU A C 1
ATOM 844 O O . GLU A 1 101 ? -13.867 -2.957 6.868 1.00 91.62 101 GLU A O 1
ATOM 849 N N . PRO A 1 102 ? -13.496 -4.718 5.527 1.00 90.81 102 PRO A N 1
ATOM 850 C CA . PRO A 1 102 ? -13.800 -5.686 6.582 1.00 90.81 102 PRO A CA 1
ATOM 851 C C . PRO A 1 102 ? -12.808 -5.625 7.756 1.00 90.81 102 PRO A C 1
ATOM 853 O O . PRO A 1 102 ? -13.176 -5.939 8.887 1.00 90.81 102 PRO A O 1
ATOM 856 N N . LEU A 1 103 ? -11.570 -5.180 7.521 1.00 90.19 103 LEU A N 1
ATOM 857 C CA . LEU A 1 103 ? -10.536 -5.053 8.552 1.00 90.19 103 LEU A CA 1
ATOM 858 C C . LEU A 1 103 ? -10.718 -3.794 9.410 1.00 90.19 103 LEU A C 1
ATOM 860 O O . LEU A 1 103 ? -10.196 -3.719 10.521 1.00 90.19 103 LEU A O 1
ATOM 864 N N . ARG A 1 104 ? -11.503 -2.808 8.959 1.00 90.25 104 ARG A N 1
ATOM 865 C CA . ARG A 1 104 ? -11.728 -1.548 9.684 1.00 90.25 104 ARG A CA 1
ATOM 866 C C . ARG A 1 104 ? -12.243 -1.757 11.106 1.00 90.25 104 ARG A C 1
ATOM 868 O O . ARG A 1 104 ? -11.831 -1.039 12.021 1.00 90.25 104 ARG A O 1
ATOM 875 N N . SER A 1 105 ? -13.161 -2.704 11.302 1.00 86.38 105 SER A N 1
ATOM 876 C CA . SER A 1 105 ? -13.681 -3.021 12.635 1.00 86.38 105 SER A CA 1
ATOM 877 C C . SER A 1 105 ? -12.635 -3.694 13.514 1.00 86.38 105 SER A C 1
ATOM 879 O O . SER A 1 105 ? -12.578 -3.389 14.699 1.00 86.38 105 SER A O 1
ATOM 881 N N . GLU A 1 106 ? -11.791 -4.557 12.943 1.00 86.75 106 GLU A N 1
ATOM 882 C CA . GLU A 1 106 ? -10.695 -5.218 13.660 1.00 86.75 106 GLU A CA 1
ATOM 883 C C . GLU A 1 106 ? -9.655 -4.193 14.124 1.00 86.75 106 GLU A C 1
ATOM 885 O O . GLU A 1 106 ? -9.304 -4.152 15.303 1.00 86.75 106 GLU A O 1
ATOM 890 N N . ILE A 1 107 ? -9.255 -3.281 13.233 1.00 87.44 107 ILE A N 1
ATOM 891 C CA . ILE A 1 107 ? -8.305 -2.207 13.542 1.00 87.44 107 ILE A CA 1
ATOM 892 C C . ILE A 1 107 ? -8.823 -1.332 14.690 1.00 87.44 107 ILE A C 1
ATOM 894 O O . ILE A 1 107 ? -8.112 -1.074 15.657 1.00 87.44 107 ILE A O 1
ATOM 898 N N . ASN A 1 108 ? -10.082 -0.894 14.608 1.00 88.75 108 ASN A N 1
ATOM 899 C CA . ASN A 1 108 ? -10.698 -0.076 15.652 1.00 88.75 108 ASN A CA 1
ATOM 900 C C . ASN A 1 108 ? -11.009 -0.867 16.938 1.00 88.75 108 ASN A C 1
ATOM 902 O O . ASN A 1 108 ? -11.289 -0.261 17.972 1.00 88.75 108 ASN A O 1
ATOM 906 N N . ALA A 1 109 ? -10.982 -2.200 16.904 1.00 88.50 109 ALA A N 1
ATOM 907 C CA . ALA A 1 109 ? -11.147 -3.042 18.083 1.00 88.50 109 ALA A CA 1
ATOM 908 C C . ALA A 1 109 ? -9.822 -3.324 18.807 1.00 88.50 109 ALA A C 1
ATOM 910 O O . ALA A 1 109 ? -9.868 -3.562 20.010 1.00 88.50 109 ALA A O 1
ATOM 911 N N . SER A 1 110 ? -8.671 -3.258 18.126 1.00 90.12 110 SER A N 1
ATOM 912 C CA . SER A 1 110 ? -7.363 -3.532 18.736 1.00 90.12 110 SER A CA 1
ATOM 913 C C . SER A 1 110 ? -7.054 -2.554 19.868 1.00 90.12 110 SER A C 1
ATOM 915 O O . SER A 1 110 ? -6.972 -1.345 19.658 1.00 90.12 110 SER A O 1
ATOM 917 N N . GLU A 1 111 ? -6.860 -3.087 21.072 1.00 90.62 111 GLU A N 1
ATOM 918 C CA . GLU A 1 111 ? -6.415 -2.298 22.221 1.00 90.62 111 GLU A CA 1
ATOM 919 C C . GLU A 1 111 ? -4.927 -1.962 22.100 1.00 90.62 111 GLU A C 1
ATOM 921 O O . GLU A 1 111 ? -4.540 -0.827 22.360 1.00 90.62 111 GLU A O 1
ATOM 926 N N . GLU A 1 112 ? -4.115 -2.885 21.574 1.00 91.50 112 GLU A N 1
ATOM 927 C CA . GLU A 1 112 ? -2.686 -2.664 21.333 1.00 91.50 112 GLU A CA 1
ATOM 928 C C . GLU A 1 112 ? -2.441 -1.450 20.425 1.00 91.50 112 GLU A C 1
ATOM 930 O O . GLU A 1 112 ? -1.565 -0.631 20.694 1.00 91.50 112 GLU A O 1
ATOM 935 N N . LEU A 1 113 ? -3.249 -1.278 19.373 1.00 91.06 113 LEU A N 1
ATOM 936 C CA . LEU A 1 113 ? -3.141 -0.105 18.505 1.00 91.06 113 LEU A CA 1
ATOM 937 C C . LEU A 1 113 ? -3.660 1.177 19.147 1.00 91.06 113 LEU A C 1
ATOM 939 O O . LEU A 1 113 ? -3.126 2.250 18.870 1.00 91.06 113 LEU A O 1
ATOM 943 N N . LYS A 1 114 ? -4.680 1.095 20.003 1.00 91.44 114 LYS A N 1
ATOM 944 C CA . LYS A 1 114 ? -5.205 2.265 20.722 1.00 91.44 114 LYS A CA 1
ATOM 945 C C . LYS A 1 114 ? -4.213 2.821 21.738 1.00 91.44 114 LYS A C 1
ATOM 947 O O . LYS A 1 114 ? -4.282 4.009 22.039 1.00 91.44 114 LYS A O 1
ATOM 952 N N . GLU A 1 115 ? -3.304 1.993 22.248 1.00 87.81 115 GLU A N 1
ATOM 953 C CA . GLU A 1 115 ? -2.235 2.433 23.150 1.00 87.81 115 GLU A CA 1
ATOM 954 C C . GLU A 1 115 ? -1.177 3.285 22.436 1.00 87.81 115 GLU A C 1
ATOM 956 O O . GLU A 1 115 ? -0.611 4.196 23.040 1.00 87.81 115 GLU A O 1
ATOM 961 N N . VAL A 1 116 ? -0.919 3.016 21.152 1.00 88.56 116 VAL A N 1
ATOM 962 C CA . VAL A 1 116 ? 0.172 3.657 20.395 1.00 88.56 116 VAL A CA 1
ATOM 963 C C . VAL A 1 116 ? -0.307 4.686 19.367 1.00 88.56 116 VAL A C 1
ATOM 965 O O . VAL A 1 116 ? 0.472 5.541 18.946 1.00 88.56 116 VAL A O 1
ATOM 968 N N . LEU A 1 117 ? -1.585 4.656 18.974 1.00 91.56 117 LEU A N 1
ATOM 969 C CA . LEU A 1 117 ? -2.183 5.592 18.019 1.00 91.56 117 LEU A CA 1
ATOM 970 C C . LEU A 1 117 ? -3.209 6.514 18.678 1.00 91.56 117 LEU A C 1
ATOM 972 O O . LEU A 1 117 ? -3.852 6.189 19.669 1.00 91.56 117 LEU A O 1
ATOM 976 N N . LYS A 1 118 ? -3.416 7.693 18.082 1.00 92.56 118 LYS A N 1
ATOM 977 C CA . LYS A 1 118 ? -4.407 8.653 18.579 1.00 92.56 118 LYS A CA 1
ATOM 978 C C . LYS A 1 118 ? -5.831 8.149 18.324 1.00 92.56 118 LYS A C 1
ATOM 980 O O . LYS A 1 118 ? -6.216 7.897 17.179 1.00 92.56 118 LYS A O 1
ATOM 985 N N . VAL A 1 119 ? -6.630 8.100 19.388 1.00 92.44 119 VAL A N 1
ATOM 986 C CA . VAL A 1 119 ? -8.015 7.611 19.374 1.00 92.44 119 VAL A CA 1
ATOM 987 C C . VAL A 1 119 ? -9.001 8.748 19.637 1.00 92.44 119 VAL A C 1
ATOM 989 O O . VAL A 1 119 ? -8.756 9.624 20.464 1.00 92.44 119 VAL A O 1
ATOM 992 N N . ASN A 1 120 ? -10.144 8.716 18.953 1.00 91.62 120 ASN A N 1
ATOM 993 C CA . ASN A 1 120 ? -11.317 9.527 19.264 1.00 91.62 120 ASN A CA 1
ATOM 994 C C . ASN A 1 120 ? -12.575 8.651 19.185 1.00 91.62 120 ASN A C 1
ATOM 996 O O . ASN A 1 120 ? -12.754 7.925 18.211 1.00 91.62 120 ASN A O 1
ATOM 1000 N N . ASN A 1 121 ? -13.446 8.693 20.198 1.00 88.62 121 ASN A N 1
ATOM 1001 C CA . ASN A 1 121 ? -14.673 7.882 20.260 1.00 88.62 121 ASN A CA 1
ATOM 1002 C C . ASN A 1 121 ? -14.450 6.388 19.940 1.00 88.62 121 ASN A C 1
ATOM 1004 O O . ASN A 1 121 ? -15.192 5.795 19.160 1.00 88.62 121 ASN A O 1
ATOM 1008 N N . LYS A 1 122 ? -13.416 5.782 20.545 1.00 87.31 122 LYS A N 1
ATOM 1009 C CA . LYS A 1 122 ? -12.984 4.381 20.335 1.00 87.31 122 LYS A CA 1
ATOM 1010 C C . LYS A 1 122 ? -12.493 4.046 18.920 1.00 87.31 122 LYS A C 1
ATOM 1012 O O . LYS A 1 122 ? -12.246 2.878 18.641 1.00 87.31 122 LYS A O 1
ATOM 1017 N N . LYS A 1 123 ? -12.330 5.040 18.049 1.00 91.56 123 LYS A N 1
ATOM 1018 C CA . LYS A 1 123 ? -11.824 4.863 16.690 1.00 91.56 123 LYS A CA 1
ATOM 1019 C C . LYS A 1 123 ? -10.444 5.479 16.527 1.00 91.56 123 LYS A C 1
ATOM 1021 O O . LYS A 1 123 ? -10.172 6.563 17.048 1.00 91.56 123 LYS A O 1
ATOM 1026 N N . ILE A 1 124 ? -9.587 4.801 15.781 1.00 93.88 124 ILE A N 1
ATOM 1027 C CA . ILE A 1 124 ? -8.242 5.265 15.461 1.00 93.88 124 ILE A CA 1
ATOM 1028 C C . ILE A 1 124 ? -8.350 6.346 14.384 1.00 93.88 124 ILE A C 1
ATOM 1030 O O . ILE A 1 124 ? -8.887 6.120 13.300 1.00 93.88 124 ILE A O 1
ATOM 1034 N N . ILE A 1 125 ? -7.847 7.545 14.684 1.00 93.06 125 ILE A N 1
ATOM 1035 C CA . ILE A 1 125 ? -8.084 8.734 13.852 1.00 93.06 125 ILE A CA 1
ATOM 1036 C C . ILE A 1 125 ? -7.466 8.590 12.455 1.00 93.06 125 ILE A C 1
ATOM 1038 O O . ILE A 1 125 ? -8.083 9.001 11.476 1.00 93.06 125 ILE A O 1
ATOM 1042 N N . SER A 1 126 ? -6.268 8.010 12.345 1.00 91.44 126 SER A N 1
ATOM 1043 C CA . SER A 1 126 ? -5.596 7.795 11.054 1.00 91.44 126 SER A CA 1
ATOM 1044 C C . SER A 1 126 ? -6.388 6.864 10.134 1.00 91.44 126 SER A C 1
ATOM 1046 O O . SER A 1 126 ? -6.465 7.113 8.936 1.00 91.44 126 SER A O 1
ATOM 1048 N N . VAL A 1 127 ? -7.028 5.840 10.697 1.00 92.81 127 VAL A N 1
ATOM 1049 C CA . VAL A 1 127 ? -7.843 4.870 9.955 1.00 92.81 127 VAL A CA 1
ATOM 1050 C C . VAL A 1 127 ? -9.106 5.540 9.434 1.00 92.81 127 VAL A C 1
ATOM 1052 O O . VAL A 1 127 ? -9.418 5.429 8.254 1.00 92.81 127 VAL A O 1
ATOM 1055 N N . GLU A 1 128 ? -9.807 6.302 10.276 1.00 92.88 128 GLU A N 1
ATOM 1056 C CA . GLU A 1 128 ? -11.011 7.017 9.839 1.00 92.88 128 GLU A CA 1
ATOM 1057 C C . GLU A 1 128 ? -10.701 8.048 8.747 1.00 92.88 128 GLU A C 1
ATOM 1059 O O . GLU A 1 128 ? -11.449 8.130 7.776 1.00 92.88 128 GLU A O 1
ATOM 1064 N N . LYS A 1 129 ? -9.572 8.762 8.855 1.00 93.88 129 LYS A N 1
ATOM 1065 C CA . LYS A 1 129 ? -9.098 9.675 7.805 1.00 93.88 129 LYS A CA 1
ATOM 1066 C C . LYS A 1 129 ? -8.755 8.951 6.503 1.00 93.88 129 LYS A C 1
ATOM 1068 O O . LYS A 1 129 ? -9.072 9.461 5.438 1.00 93.88 129 LYS A O 1
ATOM 1073 N N . LEU A 1 130 ? -8.152 7.761 6.561 1.00 94.94 130 LEU A N 1
ATOM 1074 C CA . LEU A 1 130 ? -7.907 6.954 5.361 1.00 94.94 130 LEU A CA 1
ATOM 1075 C C . LEU A 1 130 ? -9.218 6.602 4.647 1.00 94.94 130 LEU A C 1
ATOM 1077 O O . LEU A 1 130 ? -9.339 6.786 3.438 1.00 94.94 130 LEU A O 1
ATOM 1081 N N . PHE A 1 131 ? -10.222 6.148 5.394 1.00 92.81 131 PHE A N 1
ATOM 1082 C CA . PHE A 1 131 ? -11.533 5.842 4.823 1.00 92.81 131 PHE A CA 1
ATOM 1083 C C . PHE A 1 131 ? -12.270 7.081 4.309 1.00 92.81 131 PHE A C 1
ATOM 1085 O O . PHE A 1 131 ? -13.001 6.993 3.325 1.00 92.81 131 PHE A O 1
ATOM 1092 N N . GLU A 1 132 ? -12.074 8.235 4.939 1.00 91.75 132 GLU A N 1
ATOM 1093 C CA . GLU A 1 132 ? -12.547 9.518 4.424 1.00 91.75 132 GLU A CA 1
ATOM 1094 C C . GLU A 1 132 ? -11.907 9.842 3.063 1.00 91.75 132 GLU A C 1
ATOM 1096 O O . GLU A 1 132 ? -12.639 10.099 2.103 1.00 91.75 132 GLU A O 1
ATOM 1101 N N . MET A 1 133 ? -10.580 9.704 2.936 1.00 93.12 133 MET A N 1
ATOM 1102 C CA . MET A 1 133 ? -9.876 9.898 1.663 1.00 93.12 133 MET A CA 1
ATOM 1103 C C . MET A 1 133 ? -10.379 8.930 0.579 1.00 93.12 133 MET A C 1
ATOM 1105 O O . MET A 1 133 ? -10.684 9.357 -0.533 1.00 93.12 133 MET A O 1
ATOM 1109 N N . TYR A 1 134 ? -10.582 7.648 0.900 1.00 93.12 134 TYR A N 1
ATOM 1110 C CA . TYR A 1 134 ? -11.171 6.693 -0.049 1.00 93.12 134 TYR A CA 1
ATOM 1111 C C . TYR A 1 134 ? -12.544 7.134 -0.591 1.00 93.12 134 TYR A C 1
ATOM 1113 O O . TYR A 1 134 ? -12.882 6.866 -1.747 1.00 93.12 134 TYR A O 1
ATOM 1121 N N . ASN A 1 135 ? -13.342 7.835 0.212 1.00 89.12 135 ASN A N 1
ATOM 1122 C CA . ASN A 1 135 ? -14.658 8.309 -0.211 1.00 89.12 135 ASN A CA 1
ATOM 1123 C C . ASN A 1 135 ? -14.601 9.625 -1.006 1.00 89.12 135 ASN A C 1
ATOM 1125 O O . ASN A 1 135 ? -15.367 9.800 -1.951 1.00 89.12 135 ASN A O 1
ATOM 1129 N N . GLN A 1 136 ? -13.718 10.554 -0.634 1.00 89.19 136 GLN A N 1
ATOM 1130 C CA . GLN A 1 136 ? -13.629 11.891 -1.245 1.00 89.19 136 GLN A CA 1
ATOM 1131 C C . GLN A 1 136 ? -12.848 11.911 -2.570 1.00 89.19 136 GLN A C 1
ATOM 1133 O O . GLN A 1 136 ? -13.023 12.823 -3.383 1.00 89.19 136 GLN A O 1
ATOM 1138 N N . PHE A 1 137 ? -12.002 10.904 -2.806 1.00 89.06 137 PHE A N 1
ATOM 1139 C CA . PHE A 1 137 ? -11.165 10.779 -4.005 1.00 89.06 137 PHE A CA 1
ATOM 1140 C C . PHE A 1 137 ? -11.697 9.757 -5.030 1.00 89.06 137 PHE A C 1
ATOM 1142 O O . PHE A 1 137 ? -10.954 9.284 -5.890 1.00 89.06 137 PHE A O 1
ATOM 1149 N N . GLY A 1 138 ? -12.993 9.427 -4.962 1.00 82.94 138 GLY A N 1
ATOM 1150 C CA . GLY A 1 138 ? -13.681 8.607 -5.966 1.00 82.94 138 GLY A CA 1
ATOM 1151 C C . GLY A 1 138 ? -13.333 7.114 -5.945 1.00 82.94 138 GLY A C 1
ATOM 1152 O O . GLY A 1 138 ? -13.498 6.437 -6.958 1.00 82.94 138 GLY A O 1
ATOM 1153 N N . LEU A 1 139 ? -12.836 6.585 -4.820 1.00 86.00 139 LEU A N 1
ATOM 1154 C CA . LEU A 1 139 ? -12.319 5.212 -4.747 1.00 86.00 139 LEU A CA 1
ATOM 1155 C C . LEU A 1 139 ? -13.360 4.193 -4.265 1.00 86.00 139 LEU A C 1
ATOM 1157 O O . LEU A 1 139 ? -13.315 3.054 -4.719 1.00 86.00 139 LEU A O 1
ATOM 1161 N N . ARG A 1 140 ? -14.325 4.574 -3.412 1.00 73.69 140 ARG A N 1
ATOM 1162 C CA . ARG A 1 140 ? -15.311 3.620 -2.855 1.00 73.69 140 ARG A CA 1
ATOM 1163 C C . ARG A 1 140 ? -16.772 3.949 -3.152 1.00 73.69 140 ARG A C 1
ATOM 1165 O O . ARG A 1 140 ? -17.480 3.128 -3.728 1.00 73.69 140 ARG A O 1
ATOM 1172 N N . HIS A 1 141 ? -17.218 5.158 -2.824 1.00 61.25 141 HIS A N 1
ATOM 1173 C CA . HIS A 1 141 ? -18.562 5.643 -3.137 1.00 61.25 141 HIS A CA 1
ATOM 1174 C C . HIS A 1 141 ? -18.502 7.135 -3.457 1.00 61.25 141 HIS A C 1
ATOM 1176 O O . HIS A 1 141 ? -17.832 7.886 -2.751 1.00 61.25 141 HIS A O 1
ATOM 1182 N N . ASN A 1 142 ? -19.216 7.570 -4.498 1.00 54.34 142 ASN A N 1
ATOM 1183 C CA . ASN A 1 142 ? -19.348 8.990 -4.816 1.00 54.34 142 ASN A CA 1
ATOM 1184 C C . ASN A 1 142 ? -20.233 9.666 -3.757 1.00 54.34 142 ASN A C 1
ATOM 1186 O O . ASN A 1 142 ? -21.442 9.801 -3.937 1.00 54.34 142 ASN A O 1
ATOM 1190 N N . ASN A 1 143 ? -19.634 10.072 -2.638 1.00 56.81 143 ASN A N 1
ATOM 1191 C CA . ASN A 1 143 ? -20.249 11.027 -1.723 1.00 56.81 143 ASN A CA 1
ATOM 1192 C C . ASN A 1 143 ? -20.449 12.371 -2.446 1.00 56.81 143 ASN A C 1
ATOM 1194 O O . ASN A 1 143 ? -19.764 12.657 -3.429 1.00 56.81 143 ASN A O 1
ATOM 1198 N N . THR A 1 144 ? -21.367 13.203 -1.952 1.00 56.91 144 THR A N 1
ATOM 1199 C CA . THR A 1 144 ? -21.757 14.491 -2.560 1.00 56.91 144 TH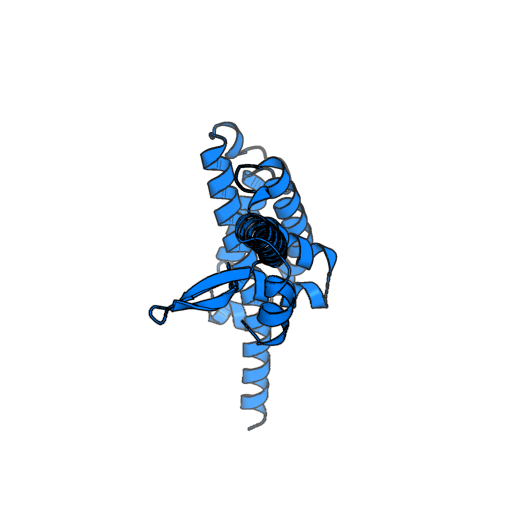R A CA 1
ATOM 1200 C C . THR A 1 144 ? -20.617 15.498 -2.725 1.00 56.91 144 THR A C 1
ATOM 1202 O O . THR A 1 144 ? -20.722 16.375 -3.577 1.00 56.91 144 THR A O 1
ATOM 1205 N N . GLU A 1 145 ? -19.526 15.366 -1.967 1.00 66.44 145 GLU A N 1
ATOM 1206 C CA . GLU A 1 145 ? -18.316 16.178 -2.120 1.00 66.44 145 GLU A CA 1
ATOM 1207 C C . GLU A 1 145 ? -17.157 15.293 -2.588 1.00 66.44 145 GLU A C 1
ATOM 1209 O O . GLU A 1 145 ? -16.672 14.432 -1.853 1.00 66.44 145 GLU A O 1
ATOM 1214 N N . GLN A 1 146 ? -16.743 15.491 -3.840 1.00 78.62 146 GLN A N 1
ATOM 1215 C CA . GLN A 1 146 ? -15.616 14.806 -4.463 1.00 78.62 146 GLN A CA 1
ATOM 1216 C C . GLN A 1 146 ? -14.507 15.824 -4.722 1.00 78.62 146 GLN A C 1
ATOM 1218 O O . GLN A 1 146 ? -14.655 16.702 -5.573 1.00 78.62 146 GLN A O 1
ATOM 1223 N N . TYR A 1 147 ? -13.394 15.708 -4.000 1.00 79.88 147 TYR A N 1
ATOM 1224 C CA . TYR A 1 147 ? -12.291 16.670 -4.099 1.00 79.88 147 TYR A CA 1
ATOM 1225 C C . TYR A 1 147 ? -11.528 16.553 -5.419 1.00 79.88 147 TYR A C 1
ATOM 1227 O O . TYR A 1 147 ? -10.990 17.542 -5.908 1.00 79.88 147 TYR A O 1
ATOM 1235 N N . HIS A 1 148 ? -11.567 15.380 -6.052 1.00 75.88 148 HIS A N 1
ATOM 1236 C CA . HIS A 1 148 ? -10.884 15.133 -7.319 1.00 75.88 148 HIS A CA 1
ATOM 1237 C C . HIS A 1 148 ? -11.496 15.882 -8.523 1.00 75.88 148 HIS A C 1
ATOM 1239 O O . HIS A 1 148 ? -10.816 16.058 -9.526 1.00 75.88 148 HIS A O 1
ATOM 1245 N N . LEU A 1 149 ? -12.752 16.354 -8.449 1.00 78.50 149 LEU A N 1
ATOM 1246 C CA . LEU A 1 149 ? -13.474 16.928 -9.603 1.00 78.50 149 LEU A CA 1
ATOM 1247 C C . LEU A 1 149 ? -12.925 18.278 -10.106 1.00 78.50 149 LEU A C 1
ATOM 1249 O O . LEU A 1 149 ? -13.312 18.720 -11.185 1.00 78.50 149 LEU A O 1
ATOM 1253 N N . GLY A 1 150 ? -12.057 18.940 -9.338 1.00 79.88 150 GLY A N 1
ATOM 1254 C CA . GLY A 1 150 ? -11.448 20.227 -9.701 1.00 79.88 150 GLY A CA 1
ATOM 1255 C C . GLY A 1 150 ? -9.920 20.218 -9.735 1.00 79.88 150 GLY A C 1
ATOM 1256 O O . GLY A 1 150 ? -9.323 21.286 -9.841 1.00 79.88 150 GLY A O 1
ATOM 1257 N N . MET A 1 151 ? -9.296 19.047 -9.602 1.00 88.81 151 MET A N 1
ATOM 1258 C CA . MET A 1 151 ? -7.843 18.895 -9.522 1.00 88.81 151 MET A CA 1
ATOM 1259 C C . MET A 1 151 ? -7.246 18.548 -10.886 1.00 88.81 151 MET A C 1
ATOM 1261 O O . MET A 1 151 ? -7.892 17.927 -11.731 1.00 88.81 151 MET A O 1
ATOM 1265 N N . SER A 1 152 ? -5.991 18.931 -11.093 1.00 91.31 152 SER A N 1
ATOM 1266 C CA . SER A 1 152 ? -5.195 18.436 -12.213 1.00 91.31 152 SER A CA 1
ATOM 1267 C C . SER A 1 152 ? -4.857 16.953 -12.043 1.00 91.31 152 SER A C 1
ATOM 1269 O O . SER A 1 152 ? -4.824 16.421 -10.934 1.00 91.31 152 SER A O 1
ATOM 1271 N N . GLU A 1 153 ? -4.538 16.286 -13.150 1.00 89.88 153 GLU A N 1
ATOM 1272 C CA . GLU A 1 153 ? -4.086 14.890 -13.150 1.00 89.88 153 GLU A CA 1
ATOM 1273 C C . GLU A 1 153 ? -2.891 14.657 -12.210 1.00 89.88 153 GLU A C 1
ATOM 1275 O O . GLU A 1 153 ? -2.883 13.693 -11.448 1.00 89.88 153 GLU A O 1
ATOM 1280 N N . ALA A 1 154 ? -1.92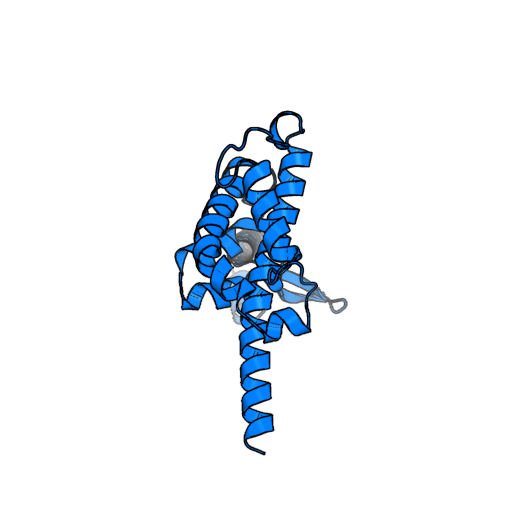3 15.577 -12.190 1.00 89.75 154 ALA A N 1
ATOM 1281 C CA . ALA A 1 154 ? -0.761 15.488 -11.307 1.00 89.75 154 ALA A CA 1
ATOM 1282 C C . ALA A 1 154 ? -1.135 15.583 -9.817 1.00 89.75 154 ALA A C 1
ATOM 1284 O O . ALA A 1 154 ? -0.568 14.874 -8.988 1.00 89.75 154 ALA A O 1
ATOM 1285 N N . GLU A 1 155 ? -2.101 16.436 -9.467 1.00 92.44 155 GLU A N 1
ATOM 1286 C CA . GLU A 1 155 ? -2.602 16.543 -8.092 1.00 92.44 155 GLU A CA 1
ATOM 1287 C C . GLU A 1 155 ? -3.366 15.282 -7.678 1.00 92.44 155 GLU A C 1
ATOM 1289 O O . GLU A 1 155 ? -3.178 14.793 -6.565 1.00 92.44 155 GLU A O 1
ATOM 1294 N N . ILE A 1 156 ? -4.188 14.722 -8.571 1.00 91.75 156 ILE A N 1
ATOM 1295 C CA . ILE A 1 156 ? -4.897 13.460 -8.322 1.00 91.75 156 ILE A CA 1
ATOM 1296 C C . ILE A 1 156 ? -3.897 12.321 -8.113 1.00 91.75 156 ILE A C 1
ATOM 1298 O O . ILE A 1 156 ? -4.046 11.548 -7.168 1.00 91.75 156 ILE A O 1
ATOM 1302 N N . GLU A 1 157 ? -2.869 12.226 -8.961 1.00 91.94 157 GLU A N 1
ATOM 1303 C CA . GLU A 1 157 ? -1.831 11.204 -8.828 1.00 91.94 157 GLU A CA 1
ATOM 1304 C C . GLU A 1 157 ? -1.097 11.315 -7.485 1.00 91.94 157 GLU A C 1
ATOM 1306 O O . GLU A 1 157 ? -0.924 10.302 -6.808 1.00 91.94 157 GLU A O 1
ATOM 1311 N N . GLN A 1 158 ? -0.739 12.530 -7.057 1.00 93.00 158 GLN A N 1
ATOM 1312 C CA . GLN A 1 158 ? -0.099 12.746 -5.759 1.00 93.00 158 GLN A CA 1
ATOM 1313 C C . GLN A 1 158 ? -1.000 12.311 -4.596 1.00 93.00 158 GLN A C 1
ATOM 1315 O O . GLN A 1 158 ? -0.544 11.628 -3.681 1.00 93.00 158 GLN A O 1
ATOM 1320 N N . TRP A 1 159 ? -2.291 12.650 -4.638 1.00 94.81 159 TRP A N 1
ATOM 1321 C CA . TRP A 1 159 ? -3.238 12.200 -3.617 1.00 94.81 159 TRP A CA 1
ATOM 1322 C C . TRP A 1 159 ? -3.406 10.683 -3.606 1.00 94.81 159 TRP A C 1
ATOM 1324 O O . TRP A 1 159 ? -3.519 10.086 -2.538 1.00 94.81 159 TRP A O 1
ATOM 1334 N N . TYR A 1 160 ? -3.398 10.038 -4.770 1.00 95.12 160 TYR A N 1
ATOM 1335 C CA . TYR A 1 160 ? -3.404 8.580 -4.851 1.00 95.12 160 TYR A CA 1
ATOM 1336 C C . TYR A 1 160 ? -2.144 7.981 -4.218 1.00 95.12 160 TYR A C 1
ATOM 1338 O O . TYR A 1 160 ? -2.258 7.023 -3.452 1.00 95.12 160 TYR A O 1
ATOM 1346 N N . ASP A 1 161 ? -0.971 8.576 -4.440 1.00 93.56 161 ASP A N 1
ATOM 1347 C CA . ASP A 1 161 ? 0.288 8.129 -3.830 1.00 93.56 161 ASP A CA 1
ATOM 1348 C C . ASP A 1 161 ? 0.280 8.297 -2.296 1.00 93.56 161 ASP A C 1
ATOM 1350 O O . ASP A 1 161 ? 0.740 7.412 -1.560 1.00 93.56 161 ASP A O 1
ATOM 1354 N N . ASP A 1 162 ? -0.330 9.371 -1.792 1.00 95.06 162 ASP A N 1
ATOM 1355 C CA . ASP A 1 162 ? -0.510 9.606 -0.356 1.00 95.06 162 ASP A CA 1
ATOM 1356 C C . ASP A 1 162 ? -1.509 8.612 0.267 1.00 95.06 162 ASP A C 1
ATOM 1358 O O . ASP A 1 162 ? -1.252 8.040 1.333 1.00 95.06 162 ASP A O 1
ATOM 1362 N N . ILE A 1 163 ? -2.631 8.339 -0.412 1.00 95.94 163 ILE A N 1
ATOM 1363 C CA . ILE A 1 163 ? -3.632 7.344 0.013 1.00 95.94 163 ILE A CA 1
ATOM 1364 C C . ILE A 1 163 ? -3.025 5.940 0.017 1.00 95.94 163 ILE A C 1
ATOM 1366 O O . ILE A 1 163 ? -3.252 5.165 0.953 1.00 95.94 163 ILE A O 1
ATOM 1370 N N . TYR A 1 164 ? -2.228 5.610 -0.997 1.00 96.19 164 TYR A N 1
ATOM 1371 C CA . TYR A 1 164 ? -1.500 4.351 -1.065 1.00 96.19 164 TYR A CA 1
ATOM 1372 C C . TYR A 1 164 ? -0.536 4.211 0.117 1.00 96.19 164 TYR A C 1
ATOM 1374 O O . TYR A 1 164 ? -0.571 3.213 0.835 1.00 96.19 164 TYR A O 1
ATOM 1382 N N . THR A 1 165 ? 0.254 5.243 0.406 1.00 95.00 165 THR A N 1
ATOM 1383 C CA . THR A 1 165 ? 1.178 5.243 1.550 1.00 95.00 165 THR A CA 1
ATOM 1384 C C . THR A 1 165 ? 0.438 5.065 2.881 1.00 95.00 165 THR A C 1
ATOM 1386 O O . THR A 1 165 ? 0.830 4.244 3.714 1.00 95.00 165 THR A O 1
ATOM 1389 N N . ALA A 1 166 ? -0.680 5.769 3.073 1.00 95.75 166 ALA A N 1
ATOM 1390 C CA . ALA A 1 166 ? -1.524 5.618 4.258 1.00 95.75 166 ALA A CA 1
ATOM 1391 C C . ALA A 1 166 ? -2.145 4.209 4.367 1.00 95.75 166 ALA A C 1
ATOM 1393 O O . ALA A 1 166 ? -2.297 3.676 5.468 1.00 95.75 166 ALA A O 1
ATOM 1394 N N . THR A 1 167 ? -2.449 3.578 3.233 1.00 96.12 167 THR A N 1
ATOM 1395 C CA . THR A 1 167 ? -2.933 2.192 3.151 1.00 96.12 167 THR A CA 1
ATOM 1396 C C . THR A 1 167 ? -1.874 1.201 3.614 1.00 96.12 167 THR A C 1
ATOM 1398 O O . THR A 1 167 ? -2.166 0.356 4.464 1.00 96.12 167 THR A O 1
ATOM 1401 N N . LEU A 1 168 ? -0.634 1.343 3.132 1.00 95.88 168 LEU A N 1
ATOM 1402 C CA . LEU A 1 168 ? 0.492 0.526 3.591 1.00 95.88 168 LEU A CA 1
ATOM 1403 C C . LEU A 1 168 ? 0.683 0.654 5.106 1.00 95.88 168 LEU A C 1
ATOM 1405 O O . LEU A 1 168 ? 0.788 -0.351 5.808 1.00 95.88 168 LEU A O 1
ATOM 1409 N N . PHE A 1 169 ? 0.650 1.886 5.622 1.00 94.81 169 PHE A N 1
ATOM 1410 C CA . PHE A 1 169 ? 0.789 2.160 7.051 1.00 94.81 169 PHE A CA 1
ATOM 1411 C C . PHE A 1 169 ? -0.276 1.454 7.904 1.00 94.81 169 PHE A C 1
ATOM 1413 O O . PHE A 1 169 ? 0.047 0.873 8.942 1.00 94.81 169 PHE A O 1
ATOM 1420 N N . VAL A 1 170 ? -1.543 1.472 7.479 1.00 94.12 170 VAL A N 1
ATOM 1421 C CA . VAL A 1 170 ? -2.628 0.802 8.214 1.00 94.12 170 VAL A CA 1
ATOM 1422 C C . VAL A 1 170 ? -2.441 -0.719 8.232 1.00 94.12 170 VAL A C 1
ATOM 1424 O O . VAL A 1 170 ? -2.631 -1.339 9.280 1.00 94.12 170 VAL A O 1
ATOM 1427 N N . ILE A 1 171 ? -2.011 -1.325 7.120 1.00 94.50 171 ILE A N 1
ATOM 1428 C CA . ILE A 1 171 ? -1.748 -2.773 7.061 1.00 94.50 171 ILE A CA 1
ATOM 1429 C C . ILE A 1 171 ? -0.543 -3.155 7.935 1.00 94.50 171 ILE A C 1
ATOM 1431 O O . ILE A 1 171 ? -0.605 -4.140 8.672 1.00 94.50 171 ILE A O 1
ATOM 1435 N N . LEU A 1 172 ? 0.531 -2.362 7.915 1.00 94.44 172 LEU A N 1
ATOM 1436 C CA . LEU A 1 172 ? 1.681 -2.565 8.804 1.00 94.44 172 LEU A CA 1
ATOM 1437 C C . LEU A 1 172 ? 1.283 -2.442 10.276 1.00 94.44 172 LEU A C 1
ATOM 1439 O O . LEU A 1 172 ? 1.696 -3.264 11.092 1.00 94.44 172 LEU A O 1
ATOM 1443 N N . SER A 1 173 ? 0.421 -1.478 10.607 1.00 92.25 173 SER A N 1
ATOM 1444 C CA . SER A 1 173 ? -0.093 -1.298 11.968 1.00 92.25 173 SER A CA 1
ATOM 1445 C C . SER A 1 173 ? -0.843 -2.544 12.453 1.00 92.25 173 SER A C 1
ATOM 1447 O O . SER A 1 173 ? -0.637 -2.986 13.577 1.00 92.25 173 SER A O 1
ATOM 1449 N N . LEU A 1 174 ? -1.653 -3.185 11.608 1.00 90.19 174 LEU A N 1
ATOM 1450 C CA . LEU A 1 174 ? -2.300 -4.456 11.965 1.00 90.19 174 LEU A CA 1
ATOM 1451 C C . LEU A 1 174 ? -1.293 -5.557 12.315 1.00 90.19 174 LEU A C 1
ATOM 1453 O O . LEU A 1 174 ? -1.478 -6.284 13.292 1.00 90.19 174 LEU A O 1
ATOM 1457 N N . ASN A 1 175 ? -0.215 -5.674 11.541 1.00 92.25 175 ASN A N 1
ATOM 1458 C CA . ASN A 1 175 ? 0.844 -6.634 11.839 1.00 92.25 175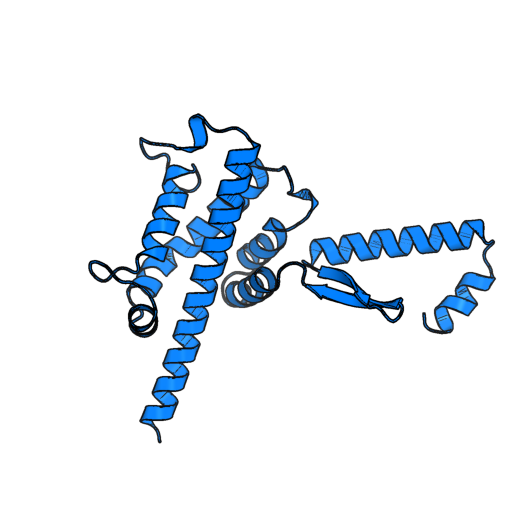 ASN A CA 1
ATOM 1459 C C . ASN A 1 175 ? 1.581 -6.281 13.146 1.00 92.25 175 ASN A C 1
ATOM 1461 O O . ASN A 1 175 ? 1.884 -7.175 13.938 1.00 92.25 175 ASN A O 1
ATOM 1465 N N . GLU A 1 176 ? 1.793 -4.993 13.422 1.00 91.75 176 GLU A N 1
ATOM 1466 C CA . GLU A 1 176 ? 2.370 -4.521 14.685 1.00 91.75 176 GLU A CA 1
ATOM 1467 C C . GLU A 1 176 ? 1.474 -4.849 15.887 1.00 91.75 176 GLU A C 1
ATOM 1469 O O . GLU A 1 176 ? 1.960 -5.346 16.901 1.00 91.75 176 GLU A O 1
ATOM 1474 N N . ALA A 1 177 ? 0.153 -4.707 15.758 1.00 91.44 177 ALA A N 1
ATOM 1475 C CA . ALA A 1 177 ? -0.801 -5.116 16.792 1.00 91.44 177 ALA A CA 1
ATOM 1476 C C . ALA A 1 177 ? -0.611 -6.591 17.192 1.00 91.44 177 ALA A C 1
ATOM 1478 O O . ALA A 1 177 ? -0.596 -6.944 18.373 1.00 91.44 177 ALA A O 1
ATOM 1479 N N . GLN A 1 178 ? -0.391 -7.465 16.204 1.00 90.56 178 GLN A N 1
ATOM 1480 C CA . GLN A 1 178 ? -0.119 -8.886 16.435 1.00 90.56 178 GLN A CA 1
ATOM 1481 C C . GLN A 1 178 ? 1.254 -9.127 17.083 1.00 90.56 178 GLN A C 1
ATOM 1483 O O . GLN A 1 178 ? 1.421 -10.086 17.843 1.00 90.56 178 GLN A O 1
ATOM 1488 N N . ILE A 1 179 ? 2.260 -8.297 16.791 1.00 92.56 179 ILE A N 1
ATOM 1489 C CA . ILE A 1 179 ? 3.567 -8.328 17.467 1.00 92.56 179 ILE A CA 1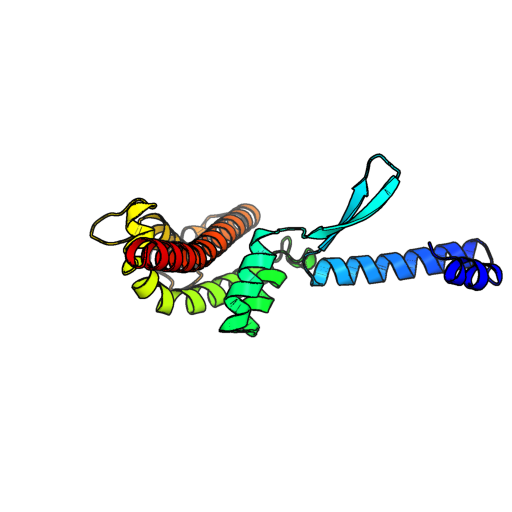
ATOM 1490 C C . ILE A 1 179 ? 3.403 -7.937 18.941 1.00 92.56 179 ILE A C 1
ATOM 1492 O O . ILE A 1 179 ? 3.813 -8.702 19.818 1.00 92.56 179 ILE A O 1
ATOM 1496 N N . LEU A 1 180 ? 2.736 -6.816 19.220 1.00 92.44 180 LEU A N 1
ATOM 1497 C CA . LEU A 1 180 ? 2.484 -6.321 20.576 1.00 92.44 180 LEU A CA 1
ATOM 1498 C C . LEU A 1 180 ? 1.671 -7.319 21.408 1.00 92.44 180 LEU A C 1
ATOM 1500 O O . LEU A 1 180 ? 2.036 -7.625 22.544 1.00 92.44 180 LEU A O 1
ATOM 1504 N N . SER A 1 181 ? 0.635 -7.922 20.822 1.00 91.06 181 SER A N 1
ATOM 1505 C CA . SER A 1 181 ? -0.169 -8.944 21.498 1.00 91.06 181 SER A CA 1
ATOM 1506 C C . SER A 1 181 ? 0.665 -10.176 21.880 1.00 91.06 181 SER A C 1
ATOM 1508 O O . SER A 1 181 ? 0.531 -10.722 22.979 1.00 91.06 181 SER A O 1
ATOM 1510 N N . ARG A 1 182 ? 1.591 -10.608 21.008 1.00 93.31 182 ARG A N 1
ATOM 1511 C CA . ARG A 1 182 ? 2.536 -11.699 21.315 1.00 93.31 182 ARG A CA 1
ATOM 1512 C C . ARG A 1 182 ? 3.504 -11.316 22.433 1.00 93.31 182 ARG A C 1
ATOM 1514 O O . ARG A 1 182 ? 3.730 -12.130 23.325 1.00 93.31 182 ARG A O 1
ATOM 1521 N N . LEU A 1 183 ? 4.034 -10.094 22.418 1.00 92.38 183 LEU A N 1
ATOM 1522 C CA . LEU A 1 183 ? 4.911 -9.591 23.477 1.00 92.38 183 LEU A CA 1
ATOM 1523 C C . LEU A 1 183 ? 4.200 -9.565 24.837 1.00 92.38 183 LEU A C 1
ATOM 1525 O O . LEU A 1 183 ? 4.764 -10.015 25.834 1.00 92.38 183 LEU A O 1
ATOM 1529 N N . ASN A 1 184 ? 2.956 -9.085 24.881 1.00 90.12 184 ASN A N 1
ATOM 1530 C CA . ASN A 1 184 ? 2.166 -9.033 26.110 1.00 90.12 184 ASN A CA 1
ATOM 1531 C C . ASN A 1 184 ? 1.911 -10.434 26.678 1.00 90.12 184 ASN A C 1
ATOM 1533 O O . ASN A 1 184 ? 2.113 -10.652 27.869 1.00 90.12 184 ASN A O 1
ATOM 1537 N N . LYS A 1 185 ? 1.590 -11.416 25.824 1.00 92.44 185 LYS A N 1
ATOM 1538 C CA . LYS A 1 185 ? 1.453 -12.823 26.243 1.00 92.44 185 LYS A CA 1
ATOM 1539 C C . LYS A 1 185 ? 2.741 -13.393 26.837 1.00 92.44 185 LYS A C 1
ATOM 1541 O O . LYS A 1 185 ? 2.667 -14.153 27.797 1.00 92.44 185 LYS A O 1
ATOM 1546 N N . LEU A 1 186 ? 3.908 -13.039 26.293 1.00 93.25 186 LEU A N 1
ATOM 1547 C CA . LEU A 1 186 ? 5.191 -13.467 26.860 1.00 93.25 186 LEU A CA 1
ATOM 1548 C C . LEU A 1 186 ? 5.407 -12.877 28.256 1.00 93.25 186 LEU A C 1
ATOM 1550 O O . LEU A 1 186 ? 5.742 -13.626 29.165 1.00 93.25 186 LEU A O 1
ATOM 1554 N N . LYS A 1 187 ? 5.145 -11.575 28.438 1.00 90.81 187 LYS A N 1
ATOM 1555 C CA . LYS A 1 187 ? 5.264 -10.896 29.741 1.00 90.81 187 LYS A CA 1
ATOM 1556 C C . LYS A 1 187 ? 4.307 -11.450 30.797 1.00 90.81 187 LYS A C 1
ATOM 1558 O O . LYS A 1 187 ? 4.647 -11.459 31.969 1.00 90.81 187 LYS A O 1
ATOM 1563 N N . SER A 1 188 ? 3.108 -11.880 30.406 1.00 87.38 188 SER A N 1
ATOM 1564 C CA . SER A 1 188 ? 2.135 -12.470 31.338 1.00 87.38 188 SER A CA 1
ATOM 1565 C C . SER A 1 188 ? 2.483 -13.898 31.770 1.00 87.38 188 SER A C 1
ATOM 1567 O O . SER A 1 188 ? 1.944 -14.367 32.768 1.00 87.38 188 SER A O 1
ATOM 1569 N N . ASN A 1 189 ? 3.351 -14.590 31.025 1.00 77.00 189 ASN A N 1
ATOM 1570 C CA . ASN A 1 189 ? 3.777 -15.966 31.302 1.00 77.00 189 ASN A CA 1
ATOM 1571 C C . ASN A 1 189 ? 5.137 -16.053 32.026 1.00 77.00 189 ASN A C 1
ATOM 1573 O O . ASN A 1 189 ? 5.604 -17.160 32.295 1.00 77.00 189 ASN A O 1
ATOM 1577 N N . SER A 1 190 ? 5.777 -14.912 32.292 1.00 59.59 190 SER A N 1
ATOM 1578 C CA . SER A 1 190 ? 7.065 -14.762 32.987 1.00 59.59 190 SER A CA 1
ATOM 1579 C C . SER A 1 190 ? 6.876 -14.141 34.361 1.00 59.59 190 SER A C 1
ATOM 1581 O O . SER A 1 190 ? 7.507 -14.637 35.316 1.00 59.59 190 SER A O 1
#

Radius of gyration: 21.96 Å; chains: 1; bounding box: 56×39×65 Å

Foldseek 3Di:
DDPVVVVVLVVDDPVVSVVVVVVVVVVVQLVCLQVQWDWDQDPVRDIDIDGVDPLLQVLLVLVCVPDNVLSSLSSVLSRPVCVLVLVSLLVNLLVLLVVCVVCQVVLLPQPLLVVVAPDDPSHGPLSVVLVVLCAQCVRHHPDPHRPVPPDDSVVSSVSSVVSSVSSSVSSVSVVVSVVVVVVVVVVVVD

Secondary structure (DSSP, 8-state):
--HHHHHHHTTS-HHHHHHHHHHHHHHHHHHHHHTTEEEEE-TTS-EEEEES-HHHHHHHHHHHTT-HHHHHHHHHHT-GGGTT-HHHHHHHHHHHHHHHTTHHHHHHH-HHHHHHS-EETTEEHHHHHHHHHHHHTTSS---S--GGGGS-HHHHHHHHHHHHHHHHHHHHHHHHHHHHHHHHHHHHT-

pLDDT: mean 87.15, std 9.95, range [45.78, 96.19]

Organism: NCBI:txid1227275

Sequence (190 aa):
MNDIFRDFLNVFSDEEKKYIEEAIFHNINKFLDLSNHEFLTLESGRQIIVEKNVYASEVSQIVFKTNIQEAIKVLEYNHFANKGNIERKREILKSLADYLEPLRSEINASEELKEVLKVNNKKIISVEKLFEMYNQFGLRHNNTEQYHLGMSEAEIEQWYDDIYTATLFVILSLNEAQILSRLNKLKSNS